Protein AF-F2SDQ7-F1 (afdb_monomer)

Structure (mmCIF, N/CA/C/O backbone):
data_AF-F2SDQ7-F1
#
_entry.id   AF-F2SDQ7-F1
#
loop_
_atom_site.group_PDB
_atom_site.id
_atom_site.type_symbol
_atom_site.label_atom_id
_atom_site.label_alt_id
_atom_site.label_comp_id
_atom_site.label_asym_id
_atom_site.label_entity_id
_atom_site.label_seq_id
_atom_site.pdbx_PDB_ins_code
_atom_site.Cartn_x
_atom_site.Cartn_y
_atom_site.Cartn_z
_atom_site.occupancy
_atom_site.B_iso_or_equiv
_atom_site.auth_seq_id
_atom_site.auth_comp_id
_atom_site.auth_asym_id
_atom_site.auth_atom_id
_atom_site.pdbx_PDB_model_num
ATOM 1 N N . MET A 1 1 ? 14.789 18.655 -76.243 1.00 47.41 1 MET A N 1
ATOM 2 C CA . MET A 1 1 ? 14.059 18.197 -75.038 1.00 47.41 1 MET A CA 1
ATOM 3 C C . MET A 1 1 ? 15.060 17.909 -73.929 1.00 47.41 1 MET A C 1
ATOM 5 O O . MET A 1 1 ? 15.791 16.930 -74.013 1.00 47.41 1 MET A O 1
ATOM 9 N N . ALA A 1 2 ? 15.161 18.802 -72.943 1.00 48.25 2 ALA A N 1
ATOM 10 C CA . ALA A 1 2 ? 16.101 18.654 -71.837 1.00 48.25 2 ALA A CA 1
ATOM 11 C C . ALA A 1 2 ? 15.628 17.539 -70.892 1.00 48.25 2 ALA A C 1
ATOM 13 O O . ALA A 1 2 ? 14.533 17.609 -70.329 1.00 48.25 2 ALA A O 1
ATOM 14 N N . LYS A 1 3 ? 16.446 16.490 -70.748 1.00 53.84 3 LYS A N 1
ATOM 15 C CA . LYS A 1 3 ? 16.229 15.408 -69.785 1.00 53.84 3 LYS A CA 1
ATOM 16 C C . LYS A 1 3 ? 16.242 16.021 -68.384 1.00 53.84 3 LYS A C 1
ATOM 18 O O . LYS A 1 3 ? 17.269 16.535 -67.950 1.00 53.84 3 LYS A O 1
ATOM 23 N N . ARG A 1 4 ? 15.104 15.994 -67.686 1.00 59.09 4 ARG A N 1
ATOM 24 C CA . ARG A 1 4 ? 15.031 16.412 -66.281 1.00 59.09 4 ARG A CA 1
ATOM 25 C C . ARG A 1 4 ? 15.913 15.459 -65.469 1.00 59.09 4 ARG A C 1
ATOM 27 O O . ARG A 1 4 ? 15.562 14.288 -65.325 1.00 59.09 4 ARG A O 1
ATOM 34 N N . LYS A 1 5 ? 17.059 15.948 -64.978 1.00 56.12 5 LYS A N 1
ATOM 35 C CA . LYS A 1 5 ? 17.812 15.299 -63.900 1.00 56.12 5 LYS A CA 1
ATOM 36 C C . LYS A 1 5 ? 16.872 15.226 -62.703 1.00 56.12 5 LYS A C 1
ATOM 38 O O . LYS A 1 5 ? 16.472 16.249 -62.158 1.00 56.12 5 LYS A O 1
ATOM 43 N N . ARG A 1 6 ? 16.446 14.015 -62.371 1.00 54.72 6 ARG A N 1
ATOM 44 C CA . ARG A 1 6 ? 15.806 13.726 -61.097 1.00 54.72 6 ARG A CA 1
ATOM 45 C C . ARG A 1 6 ? 16.958 13.721 -60.096 1.00 54.72 6 ARG A C 1
ATOM 47 O O . ARG A 1 6 ? 17.763 12.796 -60.149 1.00 54.72 6 ARG A O 1
ATOM 54 N N . ASP A 1 7 ? 17.086 14.775 -59.291 1.00 53.09 7 ASP A N 1
ATOM 55 C CA . ASP A 1 7 ? 17.894 14.712 -58.072 1.00 53.09 7 ASP A CA 1
ATOM 56 C C . ASP A 1 7 ? 17.267 13.616 -57.215 1.00 53.09 7 ASP A C 1
ATOM 58 O O . ASP A 1 7 ? 16.221 13.788 -56.589 1.00 53.09 7 ASP A O 1
ATOM 62 N N . VAL A 1 8 ? 17.847 12.424 -57.310 1.00 51.91 8 VAL A N 1
ATOM 63 C CA . VAL A 1 8 ? 17.666 11.382 -56.315 1.00 51.91 8 VAL A CA 1
ATOM 64 C C . VAL A 1 8 ? 18.529 11.851 -55.160 1.00 51.91 8 VAL A C 1
ATOM 66 O O . VAL A 1 8 ? 19.716 11.551 -55.097 1.00 51.91 8 VAL A O 1
ATOM 69 N N . SER A 1 9 ? 17.944 12.677 -54.297 1.00 49.19 9 SER A N 1
ATOM 70 C CA . SER A 1 9 ? 18.464 12.861 -52.955 1.00 49.19 9 SER A CA 1
ATOM 71 C C . SER A 1 9 ? 18.421 11.482 -52.307 1.00 49.19 9 SER A C 1
ATOM 73 O O . SER A 1 9 ? 17.364 11.025 -51.871 1.00 49.19 9 SER A O 1
ATOM 75 N N . GLU A 1 10 ? 19.555 10.788 -52.327 1.00 51.97 10 GLU A N 1
ATOM 76 C CA . GLU A 1 10 ? 19.848 9.649 -51.464 1.00 51.97 10 GLU A CA 1
ATOM 77 C C . GLU A 1 10 ? 19.897 10.178 -50.024 1.00 51.97 10 GLU A C 1
ATOM 79 O O . GLU A 1 10 ? 20.941 10.288 -49.392 1.00 51.97 10 GLU A O 1
ATOM 84 N N . GLU A 1 11 ? 18.741 10.585 -49.497 1.00 50.47 11 GLU A N 1
ATOM 85 C CA . GLU A 1 11 ? 18.545 10.537 -48.062 1.00 50.47 11 GLU A CA 1
A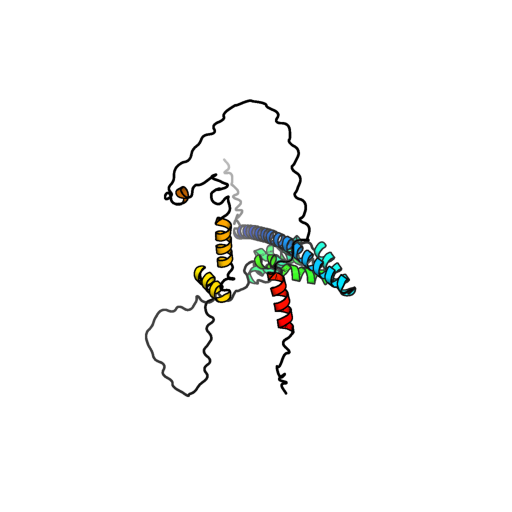TOM 86 C C . GLU A 1 11 ? 18.494 9.053 -47.732 1.00 50.47 11 GLU A C 1
ATOM 88 O O . GLU A 1 11 ? 17.464 8.396 -47.913 1.00 50.47 11 GLU A O 1
ATOM 93 N N . ASP A 1 12 ? 19.644 8.524 -47.314 1.00 47.78 12 ASP A N 1
ATOM 94 C CA . ASP A 1 12 ? 19.798 7.232 -46.664 1.00 47.78 12 ASP A CA 1
ATOM 95 C C . ASP A 1 12 ? 18.856 7.172 -45.457 1.00 47.78 12 ASP A C 1
ATOM 97 O O . ASP A 1 12 ? 19.220 7.376 -44.297 1.00 47.78 12 ASP A O 1
ATOM 101 N N . GLY A 1 13 ? 17.591 6.876 -45.742 1.00 52.09 13 GLY A N 1
ATOM 102 C CA . GLY A 1 13 ? 16.544 6.545 -44.801 1.00 52.09 13 GLY A CA 1
ATOM 103 C C . GLY A 1 13 ? 16.803 5.158 -44.239 1.00 52.09 13 GLY A C 1
ATOM 104 O O . GLY A 1 13 ? 15.955 4.271 -44.348 1.00 52.09 13 GLY A O 1
ATOM 105 N N . SER A 1 14 ? 17.974 4.966 -43.629 1.00 48.28 14 SER A N 1
ATOM 106 C CA . SER A 1 14 ? 18.216 3.897 -42.675 1.00 48.28 14 SER A CA 1
ATOM 107 C C . SER A 1 14 ? 17.249 4.129 -41.522 1.00 48.28 14 SER A C 1
ATOM 109 O O . SER A 1 14 ? 17.526 4.827 -40.547 1.00 48.28 14 SER A O 1
ATOM 111 N N . TYR A 1 15 ? 16.031 3.619 -41.693 1.00 52.44 15 TYR A N 1
ATOM 112 C CA . TYR A 1 15 ? 14.994 3.589 -40.683 1.00 52.44 15 TYR A CA 1
ATOM 113 C C . TYR A 1 15 ? 15.632 2.973 -39.443 1.00 52.44 15 TYR A C 1
ATOM 115 O O . TYR A 1 15 ? 15.873 1.766 -39.415 1.00 52.44 15 TYR A O 1
ATOM 123 N N . ASN A 1 16 ? 15.936 3.796 -38.434 1.00 62.62 16 ASN A N 1
ATOM 124 C CA . ASN A 1 16 ? 16.570 3.342 -37.205 1.00 62.62 16 ASN A CA 1
ATOM 125 C C . ASN A 1 16 ? 15.582 2.443 -36.440 1.00 62.62 16 ASN A C 1
ATOM 127 O O . ASN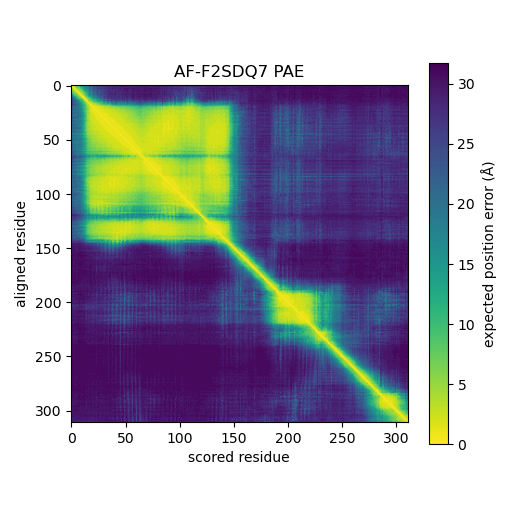 A 1 16 ? 14.819 2.856 -35.562 1.00 62.62 16 ASN A O 1
ATOM 131 N N . TRP A 1 17 ? 15.529 1.179 -36.850 1.00 58.97 17 TRP A N 1
ATOM 132 C CA . TRP A 1 17 ? 14.663 0.150 -36.297 1.00 58.97 17 TRP A CA 1
ATOM 133 C C . TRP A 1 17 ? 14.977 -0.073 -34.813 1.00 58.97 17 TRP A C 1
ATOM 135 O O . TRP A 1 17 ? 14.070 -0.363 -34.026 1.00 58.97 17 TRP A O 1
ATOM 145 N N . GLY A 1 18 ? 16.239 0.150 -34.423 1.00 70.69 18 GLY A N 1
ATOM 146 C CA . GLY A 1 18 ? 16.696 0.191 -33.036 1.00 70.69 18 GLY A CA 1
ATOM 147 C C . GLY A 1 18 ? 15.929 1.223 -32.209 1.00 70.69 18 GLY A C 1
ATOM 148 O O . GLY A 1 18 ? 15.322 0.860 -31.199 1.00 70.69 18 GLY A O 1
ATOM 149 N N . ASP A 1 19 ? 15.840 2.465 -32.685 1.00 79.00 19 ASP A N 1
ATOM 150 C CA . ASP A 1 19 ? 15.129 3.550 -31.994 1.00 79.00 19 ASP A CA 1
ATOM 151 C C . ASP A 1 19 ? 13.625 3.297 -31.897 1.00 79.00 19 ASP A C 1
ATOM 153 O O . ASP A 1 19 ? 13.012 3.497 -30.843 1.00 79.00 19 ASP A O 1
ATOM 157 N N . LYS A 1 20 ? 13.005 2.789 -32.970 1.00 84.38 20 LYS A N 1
ATOM 158 C CA . LYS A 1 20 ? 11.574 2.449 -32.960 1.00 84.38 20 LYS A CA 1
ATOM 159 C C . LYS A 1 20 ? 11.277 1.332 -31.958 1.00 84.38 20 LYS A C 1
ATOM 161 O O . LYS A 1 20 ? 10.308 1.428 -31.199 1.00 84.38 20 LYS A O 1
ATOM 166 N N . LYS A 1 21 ? 12.114 0.291 -31.915 1.00 85.25 21 LYS A N 1
ATOM 167 C CA . LYS A 1 21 ? 11.995 -0.822 -30.962 1.00 85.25 21 LYS A CA 1
ATOM 168 C C . LYS A 1 21 ? 12.181 -0.341 -29.523 1.00 85.25 21 LYS A C 1
ATOM 170 O O . LYS A 1 21 ? 11.351 -0.672 -28.675 1.00 85.25 21 LYS A O 1
ATOM 175 N N . LEU A 1 22 ? 13.197 0.483 -29.260 1.00 86.31 22 LEU A N 1
ATOM 176 C CA . LEU A 1 22 ? 13.444 1.092 -27.949 1.00 86.31 22 LEU A CA 1
ATOM 177 C C . LEU A 1 22 ? 12.280 1.988 -27.510 1.00 86.31 22 LEU A C 1
ATOM 179 O O . LEU A 1 22 ? 11.846 1.910 -26.361 1.00 86.31 22 LEU A O 1
ATOM 183 N N . ARG A 1 23 ? 11.702 2.779 -28.423 1.00 87.75 23 ARG A N 1
ATOM 184 C CA . ARG A 1 23 ? 10.515 3.606 -28.151 1.00 87.75 23 ARG A CA 1
ATOM 185 C C . ARG A 1 23 ? 9.304 2.759 -27.772 1.00 87.75 23 ARG A C 1
ATOM 187 O O . ARG A 1 23 ? 8.618 3.068 -26.802 1.00 87.75 23 ARG A O 1
ATOM 194 N N . ILE A 1 24 ? 9.040 1.675 -28.501 1.00 89.56 24 ILE A N 1
ATOM 195 C CA . ILE A 1 24 ? 7.928 0.764 -28.191 1.00 89.56 24 ILE A CA 1
ATOM 196 C C . ILE A 1 24 ? 8.150 0.088 -26.833 1.00 89.56 24 ILE A C 1
ATOM 198 O O . ILE A 1 24 ? 7.223 0.004 -26.030 1.00 89.56 24 ILE A O 1
ATOM 202 N N . GLN A 1 25 ? 9.371 -0.371 -26.553 1.00 89.69 25 GLN A N 1
ATOM 203 C CA . GLN A 1 25 ? 9.716 -0.959 -25.257 1.00 89.69 25 GLN A CA 1
ATOM 204 C C . GLN A 1 25 ? 9.549 0.047 -24.116 1.00 89.69 25 GLN A C 1
ATOM 206 O O . GLN A 1 25 ? 9.008 -0.311 -23.074 1.00 89.69 25 GLN A O 1
ATOM 211 N N . ARG A 1 26 ? 9.937 1.307 -24.334 1.00 89.12 26 ARG A N 1
ATOM 212 C CA . ARG A 1 26 ? 9.746 2.414 -23.392 1.00 89.12 26 ARG A CA 1
ATOM 213 C C . ARG A 1 26 ? 8.274 2.628 -23.062 1.00 89.12 26 ARG A C 1
ATOM 215 O O . ARG A 1 26 ? 7.918 2.656 -21.891 1.00 89.12 26 ARG A O 1
ATOM 222 N N . LEU A 1 27 ? 7.428 2.730 -24.086 1.00 89.88 27 LEU A N 1
ATOM 223 C CA . LEU A 1 27 ? 5.984 2.906 -23.915 1.00 89.88 27 LEU A CA 1
ATOM 224 C C . LEU A 1 27 ? 5.358 1.730 -23.161 1.00 89.88 27 LEU A C 1
ATOM 226 O O . LEU A 1 27 ? 4.567 1.938 -22.247 1.00 89.88 27 LEU A O 1
ATOM 230 N N . ARG A 1 28 ? 5.747 0.494 -23.500 1.00 91.12 28 ARG A N 1
ATOM 231 C CA . ARG A 1 28 ? 5.289 -0.704 -22.782 1.00 91.12 28 ARG A CA 1
ATOM 232 C C . ARG A 1 28 ? 5.726 -0.678 -21.322 1.00 91.12 28 ARG A C 1
ATOM 234 O O . ARG A 1 28 ? 4.909 -0.948 -20.450 1.00 91.12 28 ARG A O 1
ATOM 241 N N . LEU A 1 29 ? 6.987 -0.337 -21.050 1.00 89.12 29 LEU A N 1
ATOM 242 C CA . LEU A 1 29 ? 7.502 -0.260 -19.687 1.00 89.12 29 LEU A CA 1
ATOM 243 C C . LEU A 1 29 ? 6.744 0.799 -18.877 1.00 89.12 29 LEU A C 1
ATOM 245 O O . LEU A 1 29 ? 6.261 0.487 -17.793 1.00 89.12 29 LEU A O 1
ATOM 249 N N . ASP A 1 30 ? 6.549 1.998 -19.423 1.00 89.06 30 ASP A N 1
ATOM 250 C CA . ASP A 1 30 ? 5.797 3.064 -18.754 1.00 89.06 30 ASP A CA 1
ATOM 251 C C . ASP A 1 30 ? 4.346 2.641 -18.459 1.00 89.06 30 ASP A C 1
ATOM 253 O O . ASP A 1 30 ? 3.896 2.741 -17.319 1.00 89.06 30 ASP A O 1
ATOM 257 N N . GLN A 1 31 ? 3.652 2.026 -19.422 1.00 92.12 31 GLN A N 1
ATOM 258 C CA . GLN A 1 31 ? 2.308 1.471 -19.209 1.00 92.12 31 GLN A CA 1
ATOM 259 C C . GLN A 1 31 ? 2.281 0.393 -18.114 1.00 92.12 31 GLN A C 1
ATOM 261 O O . GLN A 1 31 ? 1.383 0.388 -17.270 1.00 92.12 31 GLN A O 1
ATOM 266 N N . THR A 1 32 ? 3.264 -0.516 -18.092 1.00 89.94 32 THR A N 1
ATOM 267 C CA . THR A 1 32 ? 3.345 -1.551 -17.046 1.00 89.94 32 THR A CA 1
ATOM 268 C C . THR A 1 32 ? 3.603 -0.956 -15.665 1.00 89.94 32 THR A C 1
ATOM 270 O O . THR A 1 32 ? 3.006 -1.410 -14.688 1.00 89.94 32 THR A O 1
ATOM 273 N N . VAL A 1 33 ? 4.431 0.089 -15.580 1.00 90.25 33 VAL A N 1
ATOM 274 C CA . VAL A 1 33 ? 4.695 0.824 -14.339 1.00 90.25 33 VA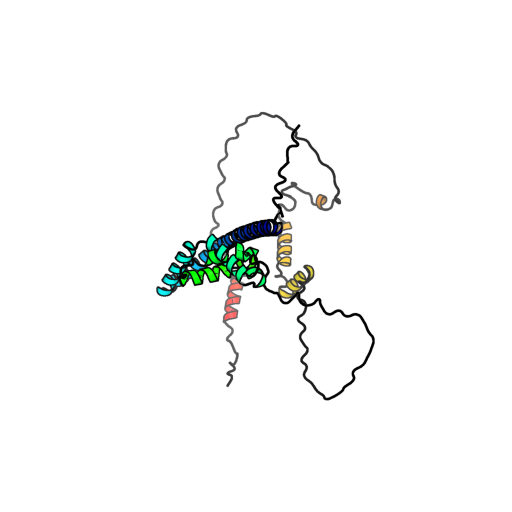L A CA 1
ATOM 275 C C . VAL A 1 33 ? 3.419 1.513 -13.866 1.00 90.25 33 VAL A C 1
ATOM 277 O O . VAL A 1 33 ? 3.004 1.282 -12.733 1.00 90.25 33 VAL A O 1
ATOM 280 N N . GLN A 1 34 ? 2.736 2.267 -14.733 1.00 91.38 34 GLN A N 1
ATOM 281 C CA . GLN A 1 34 ? 1.469 2.929 -14.404 1.00 91.38 34 GLN A CA 1
ATOM 282 C C . GLN A 1 34 ? 0.409 1.927 -13.924 1.00 91.38 34 GLN A C 1
ATOM 284 O O . GLN A 1 34 ? -0.248 2.137 -12.903 1.00 91.38 34 GLN A O 1
ATOM 289 N N . HIS A 1 35 ? 0.276 0.787 -14.606 1.00 94.00 35 HIS A N 1
ATOM 290 C CA . HIS A 1 35 ? -0.639 -0.269 -14.183 1.00 94.00 35 HIS A CA 1
ATOM 291 C C . HIS A 1 35 ? -0.269 -0.838 -12.802 1.00 94.00 35 HIS A C 1
ATOM 293 O O . HIS A 1 35 ? -1.134 -0.984 -11.933 1.00 94.00 35 HIS A O 1
ATOM 299 N N . GLY A 1 36 ? 1.018 -1.114 -12.571 1.00 92.62 36 GLY A N 1
ATOM 300 C CA . GLY A 1 36 ? 1.529 -1.569 -11.278 1.00 92.62 36 GLY A CA 1
ATOM 301 C C . GLY A 1 36 ? 1.242 -0.572 -10.151 1.00 92.62 36 GLY A C 1
ATOM 302 O O . GLY A 1 36 ? 0.775 -0.970 -9.081 1.00 92.62 36 GLY A O 1
ATOM 303 N N . VAL A 1 37 ? 1.424 0.725 -10.410 1.00 92.69 37 VAL A N 1
ATOM 304 C CA . VAL A 1 37 ? 1.097 1.815 -9.475 1.00 92.69 37 VAL A CA 1
ATOM 305 C C . VAL A 1 37 ? -0.383 1.778 -9.107 1.00 92.69 37 VAL A C 1
ATOM 307 O O . VAL A 1 37 ? -0.718 1.812 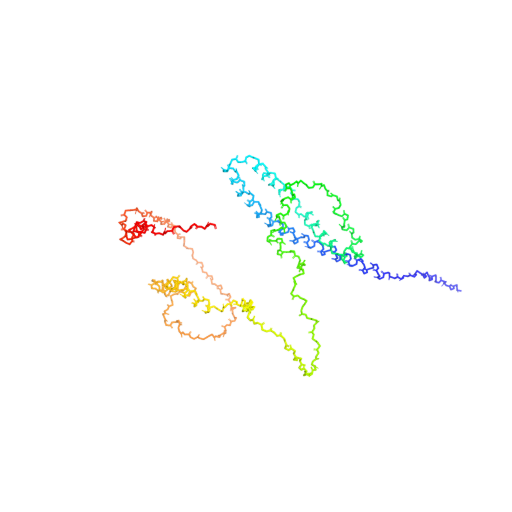-7.924 1.00 92.69 37 VAL A O 1
ATOM 310 N N . VAL A 1 38 ? -1.283 1.622 -10.083 1.00 94.12 38 VAL A N 1
ATOM 311 C CA . VAL A 1 38 ? -2.732 1.536 -9.834 1.00 94.12 38 VAL A CA 1
ATOM 312 C C . VAL A 1 38 ? -3.085 0.331 -8.953 1.00 94.12 38 VAL A C 1
ATOM 314 O O . VAL A 1 38 ? -3.902 0.450 -8.031 1.00 94.12 38 VAL A O 1
ATOM 317 N N . LEU A 1 39 ? -2.475 -0.834 -9.190 1.00 93.31 39 LEU A N 1
ATOM 318 C CA . LEU A 1 39 ? -2.703 -2.034 -8.376 1.00 93.31 39 LEU A CA 1
ATOM 319 C C . LEU A 1 39 ? -2.206 -1.870 -6.935 1.00 93.31 39 LEU A C 1
ATOM 321 O O . LEU A 1 39 ? -2.918 -2.251 -5.993 1.00 93.31 39 LEU A O 1
ATOM 325 N N . LEU A 1 40 ? -1.017 -1.288 -6.762 1.00 94.06 40 LEU A N 1
ATOM 326 C CA . LEU A 1 40 ? -0.432 -0.996 -5.454 1.00 94.06 40 LEU A CA 1
ATOM 327 C C . LEU A 1 40 ? -1.241 0.066 -4.712 1.00 94.06 40 LEU A C 1
ATOM 329 O O . LEU A 1 40 ? -1.587 -0.146 -3.555 1.00 94.06 40 LEU A O 1
ATOM 333 N N . HIS A 1 41 ? -1.647 1.145 -5.377 1.00 95.12 41 HIS A N 1
ATOM 334 C CA . HIS A 1 41 ? -2.497 2.186 -4.804 1.00 95.12 41 HIS A CA 1
ATOM 335 C C . HIS A 1 41 ? -3.815 1.610 -4.264 1.00 95.12 41 HIS A C 1
ATOM 337 O O . HIS A 1 41 ? -4.215 1.889 -3.133 1.00 95.12 41 HIS A O 1
ATOM 343 N N . ARG A 1 42 ? -4.476 0.732 -5.032 1.00 95.19 42 ARG A N 1
ATOM 344 C CA . ARG A 1 42 ? -5.694 0.039 -4.576 1.00 95.19 42 ARG A CA 1
ATOM 345 C C . ARG A 1 42 ? -5.437 -0.806 -3.324 1.00 95.19 42 ARG A C 1
ATOM 347 O O . ARG A 1 42 ? -6.292 -0.844 -2.443 1.00 95.19 42 ARG A O 1
ATOM 354 N N . ALA A 1 43 ? -4.292 -1.486 -3.236 1.00 94.50 43 ALA A N 1
ATOM 355 C CA . ALA A 1 43 ? -3.934 -2.269 -2.052 1.00 94.50 43 ALA A CA 1
ATOM 356 C C . ALA A 1 43 ? -3.592 -1.376 -0.855 1.00 94.50 43 ALA A C 1
ATOM 358 O O . ALA A 1 43 ? -4.094 -1.625 0.239 1.00 94.50 43 ALA A O 1
ATOM 359 N N . LEU A 1 44 ? -2.831 -0.301 -1.067 1.00 95.00 44 LEU A N 1
ATOM 360 C CA . LEU A 1 44 ? -2.515 0.698 -0.048 1.00 95.00 44 LEU A CA 1
ATOM 361 C C . LEU A 1 44 ? -3.776 1.367 0.501 1.00 95.00 44 LEU A C 1
ATOM 363 O O . LEU A 1 44 ? -3.866 1.592 1.704 1.00 95.00 44 LEU A O 1
ATOM 367 N N . LYS A 1 45 ? -4.788 1.620 -0.335 1.00 95.81 45 LYS A N 1
ATOM 368 C CA . LYS A 1 45 ? -6.082 2.157 0.112 1.00 95.81 45 LYS A CA 1
ATOM 369 C C . LYS A 1 45 ? -6.776 1.217 1.104 1.00 95.81 45 LYS A C 1
ATOM 371 O O . LYS A 1 45 ? -7.268 1.669 2.137 1.00 95.81 45 LYS A O 1
ATOM 376 N N . VAL A 1 46 ? -6.775 -0.087 0.822 1.00 95.25 46 VAL A N 1
ATOM 377 C CA . VAL A 1 46 ? -7.312 -1.110 1.737 1.00 95.25 46 VAL A CA 1
ATOM 378 C C . VAL A 1 46 ? -6.452 -1.210 3.003 1.00 95.25 46 VAL A C 1
ATOM 380 O O . VAL A 1 46 ? -6.982 -1.182 4.114 1.00 95.25 46 VAL A O 1
ATOM 383 N N . ALA A 1 47 ? -5.125 -1.251 2.849 1.00 95.81 47 ALA A N 1
ATOM 384 C CA . ALA A 1 47 ? -4.166 -1.303 3.952 1.00 95.81 47 ALA A CA 1
ATOM 385 C C . ALA A 1 47 ? -4.315 -0.118 4.916 1.00 95.81 47 ALA A C 1
ATOM 387 O O . ALA A 1 47 ? -4.344 -0.307 6.130 1.00 95.81 47 ALA A O 1
ATOM 388 N N . ARG A 1 48 ? -4.479 1.098 4.383 1.00 95.56 48 ARG A N 1
ATOM 389 C CA . ARG A 1 48 ? -4.701 2.328 5.153 1.00 95.56 48 ARG A CA 1
ATOM 390 C C . ARG A 1 48 ? -5.957 2.241 6.013 1.00 95.56 48 ARG A C 1
ATOM 392 O O . ARG A 1 48 ? -5.939 2.700 7.153 1.00 95.56 48 ARG A O 1
ATOM 399 N N . GLY A 1 49 ? -7.028 1.633 5.502 1.00 95.69 49 GLY A N 1
ATOM 400 C CA . GLY A 1 49 ? -8.240 1.378 6.283 1.00 95.69 49 GLY A CA 1
ATOM 401 C C . GLY A 1 49 ? -7.962 0.492 7.499 1.00 95.69 49 GLY A C 1
ATOM 402 O O . GLY A 1 49 ? -8.336 0.840 8.620 1.00 95.69 49 GLY A O 1
ATOM 403 N N . PHE A 1 50 ? -7.244 -0.615 7.299 1.00 95.44 50 PHE A N 1
ATOM 404 C CA . PHE A 1 50 ? -6.872 -1.522 8.387 1.00 95.44 50 PHE A CA 1
ATOM 405 C C . PHE A 1 50 ? -5.912 -0.883 9.396 1.00 95.44 50 PHE A C 1
ATOM 407 O O . PHE A 1 50 ? -6.112 -1.036 10.602 1.00 95.44 50 PHE A O 1
ATOM 414 N N . GLU A 1 51 ? -4.913 -0.123 8.941 1.00 95.81 51 GLU A N 1
ATOM 415 C CA . GLU A 1 51 ? -3.985 0.554 9.853 1.00 95.81 51 GLU A CA 1
ATOM 416 C C . GLU A 1 51 ? -4.701 1.635 10.669 1.00 95.81 51 GLU A C 1
ATOM 418 O O . GLU A 1 51 ? -4.491 1.718 11.876 1.00 95.81 51 GLU A O 1
ATOM 423 N N . ARG A 1 52 ? -5.643 2.385 10.078 1.00 96.00 52 ARG A N 1
ATOM 424 C CA . ARG A 1 52 ? -6.468 3.341 10.834 1.00 96.00 52 ARG A CA 1
ATOM 425 C C . ARG A 1 52 ? -7.293 2.650 11.919 1.00 96.00 52 ARG A C 1
ATOM 427 O O . ARG A 1 52 ? -7.372 3.161 13.034 1.00 96.00 52 ARG A O 1
ATOM 434 N N . GLN A 1 53 ? -7.896 1.498 11.618 1.00 95.69 53 GLN A N 1
ATOM 435 C CA . GLN A 1 53 ? -8.632 0.721 12.621 1.00 95.69 53 GLN A CA 1
ATOM 436 C C . GLN A 1 53 ? -7.708 0.257 13.755 1.00 95.69 53 GLN A C 1
ATOM 438 O O . GLN A 1 53 ? -8.076 0.338 14.927 1.00 95.69 53 GLN A O 1
ATOM 443 N N . LYS A 1 54 ? -6.495 -0.196 13.421 1.00 95.38 54 LYS A N 1
ATOM 444 C CA . LYS A 1 54 ? -5.498 -0.651 14.395 1.00 95.38 54 LYS A CA 1
ATOM 445 C C . LYS A 1 54 ? -4.986 0.493 15.271 1.00 95.38 54 LYS A C 1
ATOM 447 O O . LYS A 1 54 ? -4.922 0.333 16.488 1.00 95.38 54 LYS A O 1
ATOM 452 N N . LEU A 1 55 ? -4.675 1.645 14.676 1.00 95.00 55 LEU A N 1
ATOM 453 C CA . LEU A 1 55 ? -4.281 2.855 15.397 1.00 95.00 55 LEU A CA 1
ATOM 454 C C . LEU A 1 55 ? -5.405 3.357 16.302 1.00 95.00 55 LEU A C 1
ATOM 456 O O . LEU A 1 55 ? -5.134 3.656 17.454 1.00 95.00 55 LEU A O 1
ATOM 460 N N . GLY A 1 56 ? -6.663 3.330 15.852 1.00 95.69 56 GLY A N 1
ATOM 461 C CA . GLY A 1 56 ? -7.801 3.710 16.694 1.00 95.69 56 GLY A CA 1
ATOM 462 C C . GLY A 1 56 ? -7.971 2.815 17.929 1.00 95.69 56 GLY A C 1
ATOM 463 O O . GLY A 1 56 ? -8.312 3.301 19.003 1.00 95.69 56 GLY A O 1
ATOM 464 N N . ARG A 1 57 ? -7.692 1.508 17.821 1.00 95.50 57 ARG A N 1
ATOM 465 C CA . ARG A 1 57 ? -7.673 0.609 18.992 1.00 95.50 57 ARG A CA 1
ATOM 466 C C . ARG A 1 57 ? -6.510 0.924 19.935 1.00 95.50 57 ARG A C 1
ATOM 468 O O . ARG A 1 57 ? -6.707 0.950 21.143 1.00 95.50 57 ARG A O 1
ATOM 475 N N . ARG A 1 58 ? -5.320 1.188 19.386 1.00 94.19 58 ARG A N 1
ATOM 476 C CA . ARG A 1 58 ? -4.121 1.557 20.162 1.00 94.19 58 ARG A CA 1
ATOM 477 C C . ARG A 1 58 ? -4.277 2.897 20.873 1.00 94.19 58 ARG A C 1
ATOM 479 O O . ARG A 1 58 ? -3.830 3.032 22.000 1.00 94.19 58 ARG A O 1
ATOM 486 N N . GLU A 1 59 ? -4.929 3.860 20.233 1.00 94.38 59 GLU A N 1
ATOM 487 C CA . GLU A 1 59 ? -5.236 5.163 20.818 1.00 94.38 59 GLU A CA 1
ATOM 488 C C . GLU A 1 59 ? -6.172 5.012 22.021 1.00 94.38 59 GLU A C 1
ATOM 490 O O . GLU A 1 59 ? -5.912 5.583 23.073 1.00 94.38 59 GLU A O 1
ATOM 495 N N . LYS A 1 60 ? -7.224 4.188 21.905 1.00 94.00 60 LYS A N 1
ATOM 496 C CA . LYS A 1 60 ? -8.120 3.893 23.034 1.00 94.00 60 LYS A CA 1
ATOM 497 C C . LYS A 1 60 ? -7.384 3.226 24.197 1.00 94.00 60 LYS A C 1
ATOM 499 O O . LYS A 1 60 ? -7.624 3.614 25.332 1.00 94.00 60 LYS A O 1
ATOM 504 N N . ALA A 1 61 ? -6.488 2.280 23.914 1.00 94.12 61 ALA A N 1
ATOM 505 C CA . ALA A 1 61 ? -5.667 1.642 24.942 1.00 94.12 61 ALA A CA 1
ATOM 506 C C . ALA A 1 61 ? -4.744 2.656 25.642 1.00 94.12 61 ALA A C 1
ATOM 508 O O . ALA A 1 61 ? -4.760 2.741 26.861 1.00 94.12 61 ALA A O 1
ATOM 509 N N . ALA A 1 62 ? -4.042 3.508 24.886 1.00 94.06 62 ALA A N 1
ATOM 510 C CA . ALA A 1 62 ? -3.184 4.549 25.461 1.00 94.06 62 ALA A CA 1
ATOM 511 C C . ALA A 1 62 ? -3.971 5.585 26.286 1.00 94.06 62 ALA A C 1
ATOM 513 O O . ALA A 1 62 ? -3.480 6.077 27.295 1.00 94.06 62 ALA A O 1
ATOM 514 N N . ARG A 1 63 ? -5.213 5.907 25.888 1.00 92.44 63 ARG A N 1
ATOM 515 C CA . ARG A 1 63 ? -6.112 6.759 26.688 1.00 92.44 63 ARG A CA 1
ATOM 516 C C . ARG A 1 63 ? -6.537 6.088 27.995 1.00 92.44 63 ARG A C 1
ATOM 518 O O . ARG A 1 63 ? -6.681 6.786 28.988 1.00 92.44 63 ARG A O 1
ATOM 525 N N . GLN A 1 64 ? -6.752 4.771 27.992 1.00 94.56 64 GLN A N 1
ATOM 526 C CA . GLN A 1 64 ? -7.068 4.004 29.204 1.00 94.56 64 GLN A CA 1
ATOM 527 C C . GLN A 1 64 ? -5.863 3.929 30.148 1.00 94.56 64 GLN A C 1
ATOM 529 O O . GLN A 1 64 ? -6.024 4.083 31.352 1.00 94.56 64 GLN A O 1
ATOM 534 N N . GLU A 1 65 ? -4.667 3.755 29.592 1.00 93.06 65 GLU A N 1
ATOM 535 C CA . GLU A 1 65 ? -3.399 3.715 30.330 1.00 93.06 65 GLU A CA 1
ATOM 536 C C . GLU A 1 65 ? -2.922 5.113 30.777 1.00 93.06 65 GLU A C 1
ATOM 538 O O . GLU A 1 65 ? -2.001 5.235 31.569 1.00 93.06 65 GLU A O 1
ATOM 543 N N . SER A 1 66 ? -3.585 6.188 30.325 1.00 90.75 66 SER A N 1
ATOM 544 C CA . SER A 1 66 ? -3.260 7.597 30.627 1.00 90.75 66 SER A CA 1
ATOM 545 C C . SER A 1 66 ? -1.852 8.054 30.197 1.00 90.75 66 SER A C 1
ATOM 547 O O . SER A 1 66 ? -1.405 9.144 30.564 1.00 90.75 66 SER A O 1
ATOM 549 N N . ASP A 1 67 ? -1.190 7.289 29.327 1.00 94.44 67 ASP A N 1
ATOM 550 C CA . ASP A 1 67 ? 0.141 7.585 28.797 1.00 94.44 67 ASP A CA 1
ATOM 551 C C . ASP A 1 67 ? 0.112 8.699 27.739 1.00 94.44 67 ASP A C 1
ATOM 553 O O . ASP A 1 67 ? -0.044 8.466 26.533 1.00 94.44 67 ASP A O 1
ATOM 557 N N . ARG A 1 68 ? 0.320 9.948 28.177 1.00 93.44 68 ARG A N 1
ATOM 558 C CA . ARG A 1 68 ? 0.277 11.137 27.300 1.00 93.44 68 ARG A CA 1
ATOM 559 C C . ARG A 1 68 ? 1.304 11.101 26.164 1.00 93.44 68 ARG A C 1
ATOM 561 O O . ARG A 1 68 ? 0.979 11.462 25.034 1.00 93.44 68 ARG A O 1
ATOM 568 N N . MET A 1 69 ? 2.529 10.644 26.433 1.00 93.31 69 MET A N 1
ATOM 569 C CA . MET A 1 69 ? 3.588 10.576 25.413 1.00 93.31 69 MET A CA 1
ATOM 570 C C . MET A 1 69 ? 3.252 9.572 24.308 1.00 93.31 69 MET A C 1
ATOM 572 O O . MET A 1 69 ? 3.372 9.879 23.119 1.00 93.31 69 MET A O 1
ATOM 576 N N . LEU A 1 70 ? 2.791 8.376 24.692 1.00 92.06 70 LEU A N 1
ATOM 577 C CA . LEU A 1 70 ? 2.376 7.356 23.733 1.00 92.06 70 LEU A CA 1
ATOM 578 C C . LEU A 1 70 ? 1.164 7.825 22.937 1.00 92.06 70 LEU A C 1
ATOM 580 O O . LEU A 1 70 ? 1.136 7.633 21.721 1.00 92.06 70 LEU A O 1
ATOM 584 N N . LEU A 1 71 ? 0.206 8.483 23.591 1.00 93.88 71 LEU A N 1
ATOM 585 C CA . LEU A 1 71 ? -0.957 9.054 22.928 1.00 93.88 71 LEU A CA 1
ATOM 586 C C . LEU A 1 71 ? -0.546 10.060 21.843 1.00 93.88 71 LEU A C 1
ATOM 588 O O . LEU A 1 71 ? -0.947 9.888 20.693 1.00 93.88 71 LEU A O 1
ATOM 592 N N . ASN A 1 72 ? 0.319 11.027 22.164 1.00 94.88 72 ASN A N 1
ATOM 593 C CA . ASN A 1 72 ? 0.821 12.012 21.198 1.00 94.88 72 ASN A CA 1
ATOM 594 C C . ASN A 1 72 ? 1.542 11.348 20.018 1.00 94.88 72 ASN A C 1
ATOM 596 O O . ASN A 1 72 ? 1.260 11.662 18.864 1.00 94.88 72 ASN A O 1
ATOM 600 N N . ARG A 1 73 ? 2.397 10.347 20.273 1.00 94.81 73 ARG A N 1
ATOM 601 C CA . ARG A 1 73 ? 3.044 9.580 19.196 1.00 94.81 73 ARG A CA 1
ATOM 602 C C . ARG A 1 73 ? 2.020 8.905 18.279 1.00 94.81 73 ARG A C 1
ATOM 604 O O . ARG A 1 73 ? 2.186 8.922 17.061 1.00 94.81 73 ARG A O 1
ATOM 611 N N . ARG A 1 74 ? 0.963 8.296 18.833 1.00 94.75 74 ARG A N 1
ATOM 612 C CA . ARG A 1 74 ? -0.096 7.659 18.028 1.00 94.75 74 ARG A CA 1
ATOM 613 C C . ARG A 1 74 ? -0.917 8.677 17.244 1.00 94.75 74 ARG A C 1
ATOM 615 O O . ARG A 1 74 ? -1.278 8.376 16.110 1.00 94.75 74 ARG A O 1
ATOM 622 N N . LEU A 1 75 ? -1.181 9.856 17.802 1.00 94.38 75 LEU A N 1
ATOM 623 C CA . LEU A 1 75 ? -1.861 10.943 17.093 1.00 94.38 75 LEU A CA 1
ATOM 624 C C . LEU A 1 75 ? -1.031 11.435 15.901 1.00 94.38 75 LEU A C 1
ATOM 626 O O . LEU A 1 75 ? -1.568 11.499 14.796 1.00 94.38 75 LEU A O 1
ATOM 630 N N . ASN A 1 76 ? 0.277 11.630 16.085 1.00 95.88 76 ASN A N 1
ATOM 631 C CA . ASN A 1 76 ? 1.196 11.986 15.000 1.00 95.88 76 ASN A CA 1
ATOM 632 C C . ASN A 1 76 ? 1.240 10.893 13.915 1.00 95.88 76 ASN A C 1
ATOM 634 O O . ASN A 1 76 ? 1.206 11.193 12.725 1.00 95.88 76 ASN A O 1
ATOM 638 N N . GLU A 1 77 ? 1.246 9.605 14.293 1.00 95.81 77 GLU A N 1
ATOM 639 C CA . GLU A 1 77 ? 1.126 8.492 13.331 1.00 95.81 77 GLU A CA 1
ATOM 640 C C . GLU A 1 77 ? -0.216 8.535 12.564 1.00 95.81 77 GLU A C 1
ATOM 642 O O . GLU A 1 77 ? -0.265 8.236 11.370 1.00 95.81 77 GLU A O 1
ATOM 647 N N . VAL A 1 78 ? -1.323 8.908 13.217 1.00 95.94 78 VAL A N 1
ATOM 648 C CA . VAL A 1 78 ? -2.637 9.046 12.563 1.00 95.94 78 VAL A CA 1
ATOM 649 C C . VAL A 1 78 ? -2.664 10.234 11.601 1.00 95.94 78 VAL A C 1
ATOM 651 O O . VAL A 1 78 ? -3.260 10.121 10.527 1.00 95.94 78 VAL A O 1
ATOM 654 N N . GLU A 1 79 ? -2.048 11.353 11.967 1.00 95.69 79 GLU A N 1
ATOM 655 C CA . GLU A 1 79 ? -1.902 12.528 11.108 1.00 95.69 79 GLU A CA 1
ATOM 656 C C . GLU A 1 79 ? -1.050 12.205 9.877 1.00 95.69 79 GLU A C 1
ATOM 658 O O . GLU A 1 79 ? -1.522 12.368 8.750 1.00 95.69 79 GLU A O 1
ATOM 663 N N . ALA A 1 80 ? 0.118 11.591 10.082 1.00 95.38 80 ALA A N 1
ATOM 664 C CA . ALA A 1 80 ? 0.976 11.089 9.013 1.00 95.38 80 ALA A CA 1
ATOM 665 C C . ALA A 1 80 ? 0.228 10.133 8.065 1.00 95.38 80 ALA A C 1
ATOM 667 O O . ALA A 1 80 ? 0.305 10.268 6.845 1.00 95.38 80 ALA A O 1
ATOM 668 N N . LEU A 1 81 ? -0.567 9.191 8.595 1.00 95.75 81 LEU A N 1
ATOM 669 C CA . LEU A 1 81 ? -1.366 8.265 7.777 1.00 95.75 81 LEU A CA 1
ATOM 670 C C . LEU A 1 81 ? -2.412 8.985 6.905 1.00 95.75 81 LEU A C 1
ATOM 672 O O . LEU A 1 81 ? -2.771 8.485 5.834 1.00 95.75 81 LEU A O 1
ATOM 676 N N . LYS A 1 82 ? -2.947 10.119 7.369 1.00 94.31 82 LYS A N 1
ATOM 677 C CA . LYS A 1 82 ? -3.916 10.926 6.614 1.00 94.31 82 LYS A CA 1
ATOM 678 C C . LYS A 1 82 ? -3.231 11.769 5.541 1.00 94.31 82 LYS A C 1
ATOM 680 O O . LYS A 1 82 ? -3.769 11.830 4.437 1.00 94.31 82 LYS A O 1
ATOM 685 N N . ALA A 1 83 ? -2.088 12.371 5.870 1.00 93.88 83 ALA A N 1
ATOM 686 C CA . ALA A 1 83 ? -1.302 13.218 4.977 1.00 93.88 83 ALA A CA 1
ATOM 687 C C . ALA A 1 83 ? -0.594 12.426 3.861 1.00 93.88 83 ALA A C 1
ATOM 689 O O . ALA A 1 83 ? -0.292 12.977 2.807 1.00 93.88 83 ALA A O 1
ATOM 690 N N . LEU A 1 84 ? -0.364 11.123 4.065 1.00 92.44 84 LEU A N 1
ATOM 691 C CA . LEU A 1 84 ? 0.352 10.275 3.116 1.00 92.44 84 LEU A CA 1
ATOM 692 C C . LEU A 1 84 ? -0.327 10.206 1.735 1.00 92.44 84 LEU A C 1
ATOM 694 O O . LEU A 1 84 ? -1.427 9.657 1.586 1.00 92.44 84 LEU A O 1
ATOM 698 N N . ASP A 1 85 ? 0.392 10.655 0.705 1.00 93.25 85 ASP A N 1
ATOM 699 C CA . ASP A 1 85 ? 0.004 10.469 -0.694 1.00 93.25 85 ASP A CA 1
ATOM 700 C C . ASP A 1 85 ? 0.236 9.009 -1.121 1.00 93.25 85 ASP A C 1
ATOM 702 O O . ASP A 1 85 ? 1.361 8.545 -1.341 1.00 93.25 85 ASP A O 1
ATOM 706 N N . LEU A 1 86 ? -0.859 8.258 -1.233 1.00 94.31 86 LEU A N 1
ATOM 707 C CA . LEU A 1 86 ? -0.839 6.837 -1.577 1.00 94.31 86 LEU A CA 1
ATOM 708 C C . LEU A 1 86 ? -0.335 6.571 -3.003 1.00 94.31 86 LEU A C 1
ATOM 710 O O . LEU A 1 86 ? 0.203 5.496 -3.266 1.00 94.31 86 LEU A O 1
ATOM 714 N N . HIS A 1 87 ? -0.545 7.503 -3.936 1.00 93.62 87 HIS A N 1
ATOM 715 C CA . HIS A 1 87 ? -0.162 7.308 -5.332 1.00 93.62 87 HIS A CA 1
ATOM 716 C C . HIS A 1 87 ? 1.348 7.471 -5.485 1.00 93.62 87 HIS A C 1
ATOM 718 O O . HIS A 1 87 ? 2.028 6.557 -5.955 1.00 93.62 87 HIS A O 1
ATOM 724 N N . LYS A 1 88 ? 1.888 8.593 -4.992 1.00 92.19 88 LYS A N 1
ATOM 725 C CA . LYS A 1 88 ? 3.335 8.852 -5.021 1.00 92.19 88 LYS A CA 1
ATOM 726 C C . LYS A 1 88 ? 4.106 7.789 -4.243 1.00 92.19 88 LYS A C 1
ATOM 728 O O . LYS A 1 88 ? 5.141 7.312 -4.697 1.00 92.19 88 LYS A O 1
ATOM 733 N N . THR A 1 89 ? 3.591 7.356 -3.091 1.00 92.12 89 THR A N 1
ATOM 734 C CA . THR A 1 89 ? 4.234 6.283 -2.314 1.00 92.12 89 THR A CA 1
ATOM 735 C C . THR A 1 89 ? 4.240 4.938 -3.039 1.00 92.12 89 THR A C 1
ATOM 737 O O . THR A 1 89 ? 5.254 4.240 -2.980 1.00 92.12 89 THR A O 1
ATOM 740 N N . ALA A 1 90 ? 3.165 4.579 -3.750 1.00 93.12 90 ALA A N 1
ATOM 741 C CA . ALA A 1 90 ? 3.123 3.376 -4.583 1.00 93.12 90 ALA A CA 1
ATOM 742 C C . ALA A 1 90 ? 4.145 3.431 -5.728 1.00 93.12 90 ALA A C 1
ATOM 744 O O . ALA A 1 90 ? 4.882 2.465 -5.931 1.00 93.12 90 ALA A O 1
ATOM 745 N N . GLU A 1 91 ? 4.215 4.559 -6.437 1.00 91.12 91 GLU A N 1
ATOM 746 C CA . GLU A 1 91 ? 5.160 4.774 -7.537 1.00 91.12 91 GLU A CA 1
ATOM 747 C C . GLU A 1 91 ? 6.609 4.670 -7.065 1.00 91.12 91 GLU A C 1
ATOM 749 O O . GLU A 1 91 ? 7.376 3.858 -7.584 1.00 91.12 91 GLU A O 1
ATOM 754 N N . ARG A 1 92 ? 6.963 5.388 -5.998 1.00 90.25 92 ARG A N 1
ATOM 755 C CA . ARG A 1 92 ? 8.306 5.331 -5.405 1.00 90.25 92 ARG A CA 1
ATOM 756 C C . ARG A 1 92 ? 8.670 3.924 -4.955 1.00 90.25 92 ARG A C 1
ATOM 758 O O . ARG A 1 92 ? 9.798 3.483 -5.166 1.00 90.25 92 ARG A O 1
ATOM 765 N N . TYR A 1 93 ? 7.733 3.213 -4.327 1.00 90.94 93 TYR A N 1
ATOM 766 C CA . TYR A 1 93 ? 7.969 1.839 -3.899 1.00 90.94 93 TYR A CA 1
ATOM 767 C C . TYR A 1 93 ? 8.265 0.935 -5.098 1.00 90.94 93 TYR A C 1
ATOM 769 O O . TYR A 1 93 ? 9.256 0.209 -5.067 1.00 90.94 93 TYR A O 1
ATOM 777 N N . LEU A 1 94 ? 7.453 1.010 -6.155 1.00 91.50 94 LEU A N 1
ATOM 778 C CA . LEU A 1 94 ? 7.623 0.192 -7.353 1.00 91.50 94 LEU A CA 1
ATOM 779 C C . LEU A 1 94 ? 8.962 0.472 -8.043 1.00 91.50 94 LEU A C 1
ATOM 781 O O . LEU A 1 94 ? 9.723 -0.462 -8.290 1.00 91.50 94 LEU A O 1
ATOM 785 N N . ILE A 1 95 ? 9.291 1.746 -8.274 1.00 90.38 95 ILE A N 1
ATOM 786 C CA . ILE A 1 95 ? 10.556 2.127 -8.912 1.00 90.38 95 ILE A CA 1
ATOM 787 C C . ILE A 1 95 ? 11.743 1.695 -8.036 1.00 90.38 95 ILE A C 1
ATOM 789 O O . ILE A 1 95 ? 12.720 1.160 -8.556 1.00 90.38 95 ILE A O 1
ATOM 793 N N . LYS A 1 96 ? 11.649 1.814 -6.703 1.00 90.25 96 LYS A N 1
ATOM 794 C CA . LYS A 1 96 ? 12.689 1.321 -5.783 1.00 90.25 96 LYS A CA 1
ATOM 795 C C . LYS A 1 96 ? 12.870 -0.199 -5.863 1.00 90.25 96 LYS A C 1
ATOM 797 O O . LYS A 1 96 ? 14.001 -0.668 -5.757 1.00 90.25 96 LYS A O 1
ATOM 802 N N . GLN A 1 97 ? 11.799 -0.977 -6.050 1.00 89.56 97 GLN A N 1
ATOM 803 C CA . GLN A 1 97 ? 11.922 -2.427 -6.270 1.00 89.56 97 GLN A CA 1
ATOM 804 C C . GLN A 1 97 ? 12.586 -2.743 -7.615 1.00 89.56 97 GLN A C 1
ATOM 806 O O . GLN A 1 97 ? 13.456 -3.606 -7.670 1.00 89.56 97 GLN A O 1
ATOM 811 N N . MET A 1 98 ? 12.240 -2.014 -8.678 1.00 87.56 98 MET A N 1
ATOM 812 C CA . MET A 1 98 ? 12.860 -2.181 -9.998 1.00 87.56 98 MET A CA 1
ATOM 813 C C . MET A 1 98 ? 14.349 -1.802 -9.988 1.00 87.56 98 MET A C 1
ATOM 815 O O . MET A 1 98 ? 15.175 -2.521 -10.542 1.00 87.56 98 MET A O 1
ATOM 819 N N . ALA A 1 99 ? 14.713 -0.725 -9.290 1.00 89.75 99 ALA A N 1
ATOM 820 C CA . ALA A 1 99 ? 16.100 -0.290 -9.145 1.00 89.75 99 ALA A CA 1
ATOM 821 C C . ALA A 1 99 ? 16.948 -1.253 -8.291 1.00 89.75 99 ALA A C 1
ATOM 823 O O . ALA A 1 99 ? 18.150 -1.372 -8.509 1.00 89.75 99 ALA A O 1
ATOM 824 N N . LYS A 1 100 ? 16.343 -1.982 -7.338 1.00 89.81 100 LYS A N 1
ATOM 825 C CA . LYS A 1 100 ? 17.047 -3.020 -6.558 1.00 89.81 100 LYS A CA 1
ATOM 826 C C . LYS A 1 100 ? 17.527 -4.187 -7.420 1.00 89.81 100 LYS A C 1
ATOM 828 O O . LYS A 1 100 ? 18.516 -4.836 -7.084 1.00 89.81 100 LYS A O 1
ATOM 833 N N . THR A 1 101 ? 16.821 -4.493 -8.504 1.00 89.75 101 THR A N 1
ATOM 834 C CA . THR A 1 101 ? 17.189 -5.580 -9.412 1.00 89.75 101 THR A CA 1
ATOM 835 C C . THR A 1 101 ? 18.169 -5.088 -10.476 1.00 89.75 101 THR A C 1
ATOM 837 O O . THR A 1 101 ? 17.767 -4.387 -11.400 1.00 89.75 101 THR A O 1
ATOM 840 N N . LYS A 1 102 ? 19.443 -5.506 -10.387 1.00 90.88 102 LYS A N 1
ATOM 841 C CA . LYS A 1 102 ? 20.537 -5.060 -11.282 1.00 90.88 102 LYS A CA 1
ATOM 842 C C . LYS A 1 102 ? 20.185 -5.126 -12.773 1.00 90.88 102 LYS A C 1
ATOM 844 O O . LYS A 1 102 ? 20.279 -4.129 -13.472 1.00 90.88 102 LYS A O 1
ATOM 849 N N . ARG A 1 103 ? 19.656 -6.270 -13.230 1.00 90.62 103 ARG A N 1
ATOM 850 C CA . ARG A 1 103 ? 19.262 -6.489 -14.638 1.00 90.62 103 ARG A CA 1
ATOM 851 C C . ARG A 1 103 ? 18.235 -5.477 -15.157 1.00 90.62 103 ARG A C 1
ATOM 853 O O . ARG A 1 103 ? 18.219 -5.179 -16.344 1.00 90.62 103 ARG A O 1
ATOM 860 N N . ILE A 1 104 ? 17.341 -5.004 -14.287 1.00 87.75 104 ILE A N 1
ATOM 861 C CA . ILE A 1 104 ? 16.330 -4.004 -14.649 1.00 87.75 104 ILE A CA 1
ATOM 862 C C . ILE A 1 104 ? 16.946 -2.606 -14.578 1.00 87.75 104 ILE A C 1
ATOM 864 O O . ILE A 1 104 ? 16.721 -1.810 -15.482 1.00 87.75 104 ILE A O 1
ATOM 868 N N . ALA A 1 105 ? 17.754 -2.331 -13.551 1.00 87.44 105 ALA A N 1
ATOM 869 C CA . ALA A 1 105 ? 18.420 -1.046 -13.359 1.00 87.44 105 ALA A CA 1
ATOM 870 C C . ALA A 1 105 ? 19.377 -0.681 -14.511 1.00 87.44 105 ALA A C 1
ATOM 872 O O . ALA A 1 105 ? 19.391 0.465 -14.945 1.00 87.44 105 ALA A O 1
ATOM 873 N N . GLU A 1 106 ? 20.122 -1.655 -15.039 1.00 89.62 106 GLU A N 1
ATOM 874 C CA . GLU A 1 106 ? 21.063 -1.486 -16.161 1.00 89.62 106 GLU A CA 1
ATOM 875 C C . GLU A 1 106 ? 20.369 -1.479 -17.535 1.00 89.62 106 GLU A C 1
ATOM 877 O O . GLU A 1 106 ? 20.998 -1.215 -18.558 1.00 89.62 106 GLU A O 1
ATOM 882 N N . SER A 1 107 ? 19.064 -1.775 -17.594 1.00 90.19 107 SER A N 1
ATOM 883 C CA . SER A 1 107 ? 18.337 -1.820 -18.860 1.00 90.19 107 SER A CA 1
ATOM 884 C C . SER A 1 107 ? 18.291 -0.430 -19.510 1.00 90.19 107 SER A C 1
ATOM 886 O O . SER A 1 107 ? 17.855 0.526 -18.858 1.00 90.19 107 SER A O 1
ATOM 888 N N . PRO A 1 108 ? 18.613 -0.294 -20.814 1.00 87.38 108 PRO A N 1
ATOM 889 C CA . PRO A 1 108 ? 18.596 1.003 -21.493 1.00 87.38 108 PRO A CA 1
ATOM 890 C C . PRO A 1 108 ? 17.207 1.646 -21.438 1.00 87.38 108 PRO A C 1
ATOM 892 O O . PRO A 1 108 ? 17.071 2.856 -21.287 1.00 87.38 108 PRO A O 1
ATOM 895 N N . VAL A 1 109 ? 16.147 0.833 -21.474 1.00 88.31 109 VAL A N 1
ATOM 896 C CA . VAL A 1 109 ? 14.760 1.307 -21.391 1.00 88.31 109 VAL A CA 1
ATOM 897 C C . VAL A 1 109 ? 14.470 1.961 -20.034 1.00 88.31 109 VAL A C 1
ATOM 899 O O . VAL A 1 109 ? 13.792 2.986 -19.984 1.00 88.31 109 VAL A O 1
ATOM 902 N N . PHE A 1 110 ? 14.999 1.395 -18.945 1.00 86.81 110 PHE A N 1
ATOM 903 C CA . PHE A 1 110 ? 14.819 1.910 -17.586 1.00 86.81 110 PHE A CA 1
ATOM 904 C C . PHE A 1 110 ? 15.597 3.215 -17.370 1.00 86.81 110 PHE A C 1
ATOM 906 O O . PHE A 1 110 ? 15.038 4.178 -16.843 1.00 86.81 110 PHE A O 1
ATOM 913 N N . ILE A 1 111 ? 16.843 3.269 -17.853 1.00 86.06 111 ILE A N 1
ATOM 914 C CA . ILE A 1 111 ? 17.695 4.467 -17.810 1.00 86.06 111 ILE A CA 1
ATOM 915 C C . ILE A 1 111 ? 17.049 5.609 -18.607 1.00 86.06 111 ILE A C 1
ATOM 917 O O . ILE A 1 111 ? 16.883 6.713 -18.093 1.00 86.06 111 ILE A O 1
ATOM 921 N N . HIS A 1 112 ? 16.592 5.339 -19.834 1.00 80.88 112 HIS A N 1
ATOM 922 C CA . HIS A 1 112 ? 15.968 6.349 -20.691 1.00 80.88 112 HIS A CA 1
ATOM 923 C C . HIS A 1 112 ? 14.649 6.909 -20.153 1.00 80.88 112 HIS A C 1
ATOM 925 O O . HIS A 1 112 ? 14.320 8.057 -20.446 1.00 80.88 112 HIS A O 1
ATOM 931 N N . LEU A 1 113 ? 13.871 6.119 -19.407 1.00 81.62 113 LEU A N 1
ATOM 932 C CA . LEU A 1 113 ? 12.647 6.614 -18.773 1.00 81.62 113 LEU A CA 1
ATOM 933 C C . LEU A 1 113 ? 12.916 7.546 -17.591 1.00 81.62 113 LEU A C 1
ATOM 935 O O . LEU A 1 113 ? 11.964 8.144 -17.085 1.00 81.62 113 LEU A O 1
ATOM 939 N N . LYS A 1 114 ? 14.175 7.653 -17.135 1.00 82.44 114 LYS A N 1
ATOM 940 C CA . LYS A 1 114 ? 14.575 8.506 -16.012 1.00 82.44 114 LYS A CA 1
ATOM 941 C C . LYS A 1 114 ? 13.713 8.272 -14.766 1.00 82.44 114 LYS A C 1
ATOM 943 O O . LYS A 1 114 ? 13.466 9.174 -13.973 1.00 82.44 114 LYS A O 1
ATOM 948 N N . LEU A 1 115 ? 13.248 7.033 -14.570 1.00 78.19 115 LEU A N 1
ATOM 949 C CA . LEU A 1 115 ? 12.371 6.686 -13.444 1.00 78.19 115 LEU A CA 1
ATOM 950 C C . LEU A 1 115 ? 13.066 6.934 -12.101 1.00 78.19 115 LEU A C 1
ATOM 952 O O . LEU A 1 115 ? 12.411 7.300 -11.132 1.00 78.19 115 LEU A O 1
ATOM 956 N N . ALA A 1 116 ? 14.392 6.785 -12.055 1.00 73.38 116 ALA A N 1
ATOM 957 C CA . ALA A 1 116 ? 15.191 7.088 -10.874 1.00 73.38 116 ALA A CA 1
ATOM 958 C C . ALA A 1 116 ? 15.112 8.572 -10.461 1.00 73.38 116 ALA A C 1
ATOM 960 O O . ALA A 1 116 ? 15.025 8.856 -9.268 1.00 73.38 116 ALA A O 1
ATOM 961 N N . GLU A 1 117 ? 15.047 9.504 -11.421 1.00 79.19 117 GLU A N 1
ATOM 962 C CA . GLU A 1 117 ? 14.892 10.946 -11.155 1.00 79.19 117 GLU A CA 1
ATOM 963 C C . GLU A 1 117 ? 13.528 11.253 -10.505 1.00 79.19 117 GLU A C 1
ATOM 965 O O . GLU A 1 117 ? 13.398 12.174 -9.705 1.00 79.19 117 GLU A O 1
ATOM 970 N N . ARG A 1 118 ? 12.501 10.424 -10.749 1.00 78.69 118 ARG A N 1
ATOM 971 C CA . ARG A 1 118 ? 11.187 10.571 -10.092 1.00 78.69 118 ARG A CA 1
ATOM 972 C C . ARG A 1 118 ? 11.226 10.262 -8.587 1.00 78.69 118 ARG A C 1
ATOM 974 O O . ARG A 1 118 ? 10.276 10.589 -7.878 1.00 78.69 118 ARG A O 1
ATOM 981 N N . ILE A 1 119 ? 12.295 9.630 -8.088 1.00 75.50 119 ILE A N 1
ATOM 982 C CA . ILE A 1 119 ? 12.485 9.317 -6.661 1.00 75.50 119 ILE A CA 1
ATOM 983 C C . ILE A 1 119 ? 13.311 10.396 -5.937 1.00 75.50 119 ILE A C 1
ATOM 985 O O . ILE A 1 119 ? 13.172 10.532 -4.726 1.00 75.50 119 ILE A O 1
ATOM 989 N N . SER A 1 120 ? 14.174 11.155 -6.622 1.00 66.94 120 SER A N 1
ATOM 990 C CA . SER A 1 120 ? 15.205 11.975 -5.958 1.00 66.94 120 SER A CA 1
ATOM 991 C C . SER A 1 120 ? 14.678 13.198 -5.200 1.00 66.94 120 SER A C 1
ATOM 993 O O . SER A 1 120 ? 15.379 13.706 -4.334 1.00 66.94 120 SER A O 1
ATOM 995 N N . ASN A 1 121 ? 13.440 13.632 -5.447 1.00 64.06 121 ASN A N 1
ATOM 996 C CA . ASN A 1 121 ? 12.855 14.823 -4.813 1.00 64.06 121 ASN A CA 1
ATOM 997 C C . ASN A 1 121 ? 12.144 14.525 -3.476 1.00 64.06 121 ASN A C 1
ATOM 999 O O . ASN A 1 121 ? 11.160 15.178 -3.135 1.00 64.06 121 ASN A O 1
ATOM 1003 N N . GLU A 1 122 ? 12.590 13.509 -2.733 1.00 65.81 122 GLU A N 1
ATOM 1004 C CA . GLU A 1 122 ? 11.994 13.161 -1.440 1.00 65.81 122 GLU A CA 1
ATOM 1005 C C . GLU A 1 122 ? 12.509 14.067 -0.321 1.00 65.81 122 GLU A C 1
ATOM 1007 O O . GLU A 1 122 ? 13.682 14.015 0.055 1.00 65.81 122 GLU A O 1
ATOM 1012 N N . GLU A 1 123 ? 11.595 14.810 0.295 1.00 71.69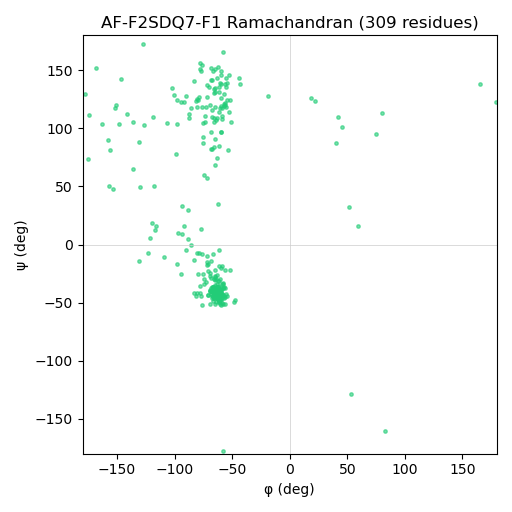 123 GLU A N 1
ATOM 1013 C CA . GLU A 1 123 ? 11.819 15.374 1.621 1.00 71.69 123 GLU A CA 1
ATOM 1014 C C . GLU A 1 123 ? 12.069 14.250 2.640 1.00 71.69 123 GLU A C 1
ATOM 1016 O O . GLU A 1 123 ? 11.575 13.119 2.517 1.00 71.69 123 GLU A O 1
ATOM 1021 N N . LYS A 1 124 ? 12.875 14.549 3.665 1.00 77.69 124 LYS A N 1
ATOM 1022 C CA . LYS A 1 124 ? 13.154 13.602 4.748 1.00 77.69 124 LYS A CA 1
ATOM 1023 C C . LYS A 1 124 ? 11.837 13.246 5.439 1.00 77.69 124 LYS A C 1
ATOM 1025 O O . LYS A 1 124 ? 11.193 14.103 6.032 1.00 77.69 124 LYS A O 1
ATOM 1030 N N . LYS A 1 125 ? 11.461 11.968 5.379 1.00 82.00 125 LYS A N 1
ATOM 1031 C CA . LYS A 1 125 ? 10.240 11.453 6.015 1.00 82.00 125 LYS A CA 1
ATOM 1032 C C . LYS A 1 125 ? 10.311 11.658 7.521 1.00 82.00 125 LYS A C 1
ATOM 1034 O O . LYS A 1 125 ? 11.328 11.331 8.136 1.00 82.00 125 LYS A O 1
ATOM 1039 N N . SER A 1 126 ? 9.218 12.134 8.108 1.00 90.88 126 SER A N 1
ATOM 1040 C CA . SER A 1 126 ? 9.082 12.185 9.563 1.00 90.88 126 SER A CA 1
ATOM 1041 C C . SER A 1 126 ? 9.136 10.767 10.158 1.00 90.88 126 SER A C 1
ATOM 1043 O O . SER A 1 126 ? 8.762 9.789 9.502 1.00 90.88 126 SER A O 1
ATOM 1045 N N . ASP A 1 127 ? 9.580 10.618 11.413 1.00 92.56 127 ASP A N 1
ATOM 1046 C CA . ASP A 1 127 ? 9.612 9.301 12.082 1.00 92.56 127 ASP A CA 1
ATOM 1047 C C . ASP A 1 127 ? 8.214 8.645 12.109 1.00 92.56 127 ASP A C 1
ATOM 1049 O O . ASP A 1 127 ? 8.056 7.438 11.902 1.00 92.56 127 ASP A O 1
ATOM 1053 N N . ALA A 1 128 ? 7.165 9.456 12.275 1.00 94.00 128 ALA A N 1
ATOM 1054 C CA . ALA A 1 128 ? 5.780 9.001 12.213 1.00 94.00 128 ALA A CA 1
ATOM 1055 C C . ALA A 1 128 ? 5.433 8.399 10.838 1.00 94.00 128 ALA A C 1
ATOM 1057 O O . ALA A 1 128 ? 4.902 7.286 10.763 1.00 94.00 128 ALA A O 1
ATOM 1058 N N . GLU A 1 129 ? 5.782 9.079 9.744 1.00 92.31 129 GLU A N 1
ATOM 1059 C CA . GLU A 1 129 ? 5.567 8.581 8.380 1.00 92.31 129 GLU A CA 1
ATOM 1060 C C . GLU A 1 129 ? 6.382 7.327 8.069 1.00 92.31 129 GLU A C 1
ATOM 1062 O O . GLU A 1 129 ? 5.879 6.402 7.423 1.00 92.31 129 GLU A O 1
ATOM 1067 N N . ALA A 1 130 ? 7.630 7.258 8.535 1.00 92.75 130 ALA A N 1
ATOM 1068 C CA . ALA A 1 130 ? 8.479 6.085 8.358 1.00 92.75 130 ALA A CA 1
ATOM 1069 C C . ALA A 1 130 ? 7.855 4.849 9.030 1.00 92.75 130 ALA A C 1
ATOM 1071 O O . ALA A 1 130 ? 7.705 3.797 8.402 1.00 92.75 130 ALA A O 1
ATOM 1072 N N . ASN A 1 131 ? 7.389 4.999 10.270 1.00 94.12 131 ASN A N 1
ATOM 1073 C CA . ASN A 1 131 ? 6.729 3.932 11.018 1.00 94.12 131 ASN A CA 1
ATOM 1074 C C . ASN A 1 131 ? 5.412 3.483 10.362 1.00 94.12 131 ASN A C 1
ATOM 1076 O O . ASN A 1 131 ? 5.142 2.281 10.254 1.00 94.12 131 ASN A O 1
ATOM 1080 N N . VAL A 1 132 ? 4.589 4.429 9.903 1.00 95.06 132 VAL A N 1
ATOM 1081 C CA . VAL A 1 132 ? 3.317 4.133 9.227 1.00 95.06 132 VAL A CA 1
ATOM 1082 C C . VAL A 1 132 ? 3.554 3.446 7.886 1.00 95.06 132 VAL A C 1
ATOM 1084 O O . VAL A 1 132 ? 2.958 2.401 7.617 1.00 95.06 132 VAL A O 1
ATOM 1087 N N . SER A 1 133 ? 4.445 3.987 7.055 1.00 92.44 133 SER A N 1
ATOM 1088 C CA . SER A 1 133 ? 4.758 3.414 5.744 1.00 92.44 133 SER A CA 1
ATOM 1089 C C . SER A 1 133 ? 5.315 1.993 5.870 1.00 92.44 133 SER A C 1
ATOM 1091 O O . SER A 1 133 ? 4.849 1.101 5.161 1.00 92.44 133 SER A O 1
ATOM 1093 N N . ALA A 1 134 ? 6.203 1.729 6.835 1.00 92.94 134 ALA A N 1
ATOM 1094 C CA . ALA A 1 134 ? 6.695 0.380 7.115 1.00 92.94 134 ALA A CA 1
ATOM 1095 C C . ALA A 1 134 ? 5.556 -0.607 7.439 1.00 92.94 134 ALA A C 1
ATOM 1097 O O . ALA A 1 134 ? 5.495 -1.701 6.873 1.00 92.94 134 ALA A O 1
ATOM 1098 N N . ARG A 1 135 ? 4.603 -0.222 8.301 1.00 93.81 135 ARG A N 1
ATOM 1099 C CA . ARG A 1 135 ? 3.444 -1.071 8.639 1.00 93.81 135 ARG A CA 1
ATOM 1100 C C . ARG A 1 135 ? 2.505 -1.280 7.451 1.00 93.81 135 ARG A C 1
ATOM 1102 O O . ARG A 1 135 ? 2.007 -2.390 7.271 1.00 93.81 135 ARG A O 1
ATOM 1109 N N . LEU A 1 136 ? 2.286 -0.250 6.629 1.00 93.75 136 LEU A N 1
ATOM 1110 C CA . LEU A 1 136 ? 1.454 -0.343 5.427 1.00 93.75 136 LEU A CA 1
ATOM 1111 C C . LEU A 1 136 ? 2.022 -1.357 4.430 1.00 93.75 136 LEU A C 1
ATOM 1113 O O . LEU A 1 136 ? 1.288 -2.241 3.986 1.00 93.75 136 LEU A O 1
ATOM 1117 N N . PHE A 1 137 ? 3.319 -1.281 4.118 1.00 91.44 137 PHE A N 1
ATOM 1118 C CA . PHE A 1 137 ? 3.960 -2.207 3.176 1.00 91.44 137 PHE A CA 1
ATOM 1119 C C . PHE A 1 137 ? 4.079 -3.641 3.717 1.00 91.44 137 PHE A C 1
ATOM 1121 O O . PHE A 1 137 ? 4.074 -4.580 2.923 1.00 91.44 137 PHE A O 1
ATOM 1128 N N . ASN A 1 138 ? 4.090 -3.820 5.043 1.00 90.81 138 ASN A N 1
ATOM 1129 C CA . ASN A 1 138 ? 4.070 -5.131 5.703 1.00 90.81 138 ASN A CA 1
ATOM 1130 C C . ASN A 1 138 ? 2.655 -5.712 5.898 1.00 90.81 138 ASN A C 1
ATOM 1132 O O . ASN A 1 138 ? 2.500 -6.794 6.462 1.00 90.81 138 ASN A O 1
ATOM 1136 N N . SER A 1 139 ? 1.603 -5.011 5.471 1.00 90.12 139 SER A N 1
ATOM 1137 C CA . SER A 1 139 ? 0.227 -5.496 5.604 1.00 90.12 139 SER A CA 1
ATOM 1138 C C . SER A 1 139 ? -0.118 -6.569 4.557 1.00 90.12 139 SER A C 1
ATOM 1140 O O . SER A 1 139 ? 0.351 -6.531 3.420 1.00 90.12 139 SER A O 1
ATOM 1142 N N . ASN A 1 140 ? -1.012 -7.502 4.907 1.00 85.12 140 ASN A N 1
ATOM 1143 C CA . ASN A 1 140 ? -1.480 -8.578 4.018 1.00 85.12 140 ASN A CA 1
ATOM 1144 C C . ASN A 1 140 ? -1.902 -8.132 2.601 1.00 85.12 140 ASN A C 1
ATOM 1146 O O . ASN A 1 140 ? -1.465 -8.773 1.646 1.00 85.12 140 ASN A O 1
ATOM 1150 N N . PRO A 1 141 ? -2.722 -7.074 2.402 1.00 87.12 141 PRO A N 1
ATOM 1151 C CA . PRO A 1 141 ? -3.106 -6.658 1.050 1.00 87.12 141 PRO A CA 1
ATOM 1152 C C . PRO A 1 141 ? -1.915 -6.196 0.198 1.00 87.12 141 PRO A C 1
ATOM 1154 O O . PRO A 1 141 ? -1.980 -6.305 -1.024 1.00 87.12 141 PRO A O 1
ATOM 1157 N N . MET A 1 142 ? -0.838 -5.707 0.821 1.00 83.12 142 MET A N 1
ATOM 1158 C CA . MET A 1 142 ? 0.395 -5.338 0.125 1.00 83.12 142 MET A CA 1
ATOM 1159 C C . MET A 1 142 ? 1.272 -6.556 -0.152 1.00 83.12 142 MET A C 1
ATOM 1161 O O . MET A 1 142 ? 1.732 -6.717 -1.277 1.00 83.12 142 MET A O 1
ATOM 1165 N N . LEU A 1 143 ? 1.443 -7.455 0.821 1.00 76.19 143 LEU A N 1
ATOM 1166 C CA . LEU A 1 143 ? 2.237 -8.680 0.656 1.00 76.19 143 LEU A CA 1
ATOM 1167 C C . LEU A 1 143 ? 1.668 -9.618 -0.418 1.00 76.19 143 LEU A C 1
ATOM 1169 O O . LEU A 1 143 ? 2.424 -10.215 -1.173 1.00 76.19 143 LEU A O 1
ATOM 1173 N N . LEU A 1 144 ? 0.340 -9.713 -0.533 1.00 64.00 144 LEU A N 1
ATOM 1174 C CA . LEU A 1 144 ? -0.324 -10.536 -1.552 1.00 64.00 144 LEU A CA 1
ATOM 1175 C C . LEU A 1 144 ? -0.214 -9.963 -2.974 1.00 64.00 144 LEU A C 1
ATOM 1177 O O . LEU A 1 144 ? -0.475 -10.680 -3.936 1.00 64.00 144 LEU A O 1
ATOM 1181 N N . ARG A 1 145 ? 0.111 -8.671 -3.111 1.00 65.31 145 ARG A N 1
ATOM 1182 C CA . ARG A 1 145 ? 0.217 -7.976 -4.404 1.00 65.31 145 ARG A CA 1
ATOM 1183 C C . ARG A 1 145 ? 1.636 -7.622 -4.809 1.00 65.31 145 ARG A C 1
ATOM 1185 O O . ARG A 1 145 ? 1.836 -7.215 -5.951 1.00 65.31 145 ARG A O 1
ATOM 1192 N N . GLN A 1 146 ? 2.606 -7.762 -3.912 1.00 61.22 146 GLN A N 1
ATOM 1193 C CA . GLN A 1 146 ? 4.001 -7.768 -4.321 1.00 61.22 146 GLN A CA 1
ATOM 1194 C C . GLN A 1 146 ? 4.151 -8.880 -5.362 1.00 61.22 146 GLN A C 1
ATOM 1196 O O . GLN A 1 146 ? 3.791 -10.029 -5.104 1.00 61.22 146 GLN A O 1
ATOM 1201 N N . CYS A 1 147 ? 4.608 -8.511 -6.566 1.00 41.66 147 CYS A N 1
ATOM 1202 C CA . CYS A 1 147 ? 4.987 -9.470 -7.597 1.00 41.66 147 CYS A CA 1
ATOM 1203 C C . CYS A 1 147 ? 5.798 -10.594 -6.934 1.00 41.66 147 CYS A C 1
ATOM 1205 O O . CYS A 1 147 ? 6.632 -10.276 -6.083 1.00 41.66 147 CYS A O 1
ATOM 1207 N N . PRO A 1 148 ? 5.577 -11.875 -7.280 1.00 37.12 148 PRO A N 1
ATOM 1208 C CA . PRO A 1 148 ? 6.299 -12.990 -6.683 1.00 37.12 148 PRO A CA 1
ATOM 1209 C C . PRO A 1 148 ? 7.780 -12.905 -7.077 1.00 37.12 148 PRO A C 1
ATOM 1211 O O . PRO A 1 148 ? 8.229 -13.495 -8.051 1.00 37.12 148 PRO A O 1
ATOM 1214 N N . GLN A 1 149 ? 8.532 -12.117 -6.322 1.00 41.50 149 GLN A N 1
ATOM 1215 C CA . GLN A 1 149 ? 9.983 -12.047 -6.307 1.00 41.50 149 GLN A CA 1
ATOM 1216 C C . GLN A 1 149 ? 10.451 -12.147 -4.856 1.00 41.50 149 GLN A C 1
ATOM 1218 O O . GLN A 1 149 ? 11.265 -11.365 -4.378 1.00 41.50 149 GLN A O 1
ATOM 1223 N N . SER A 1 150 ? 9.943 -13.140 -4.131 1.00 30.94 150 SER A N 1
ATOM 1224 C CA . SER A 1 150 ? 10.837 -13.869 -3.244 1.00 30.94 150 SER A CA 1
ATOM 1225 C C . SER A 1 150 ? 11.392 -15.032 -4.068 1.00 30.94 150 SER A C 1
ATOM 1227 O O . SER A 1 150 ? 10.605 -15.764 -4.677 1.00 30.94 150 SER A O 1
ATOM 1229 N N . PRO A 1 151 ? 12.721 -15.230 -4.140 1.00 32.75 151 PRO A N 1
ATOM 1230 C CA . PRO A 1 151 ? 13.275 -16.479 -4.631 1.00 32.75 151 PRO A CA 1
ATOM 1231 C C . PRO A 1 151 ? 12.924 -17.538 -3.586 1.00 32.75 151 PRO A C 1
ATOM 1233 O O . PRO A 1 151 ? 13.690 -17.840 -2.672 1.00 32.75 151 PRO A O 1
ATOM 1236 N N . ASN A 1 152 ? 11.701 -18.057 -3.663 1.00 33.47 152 ASN A N 1
ATOM 1237 C CA . ASN A 1 152 ? 11.327 -19.234 -2.914 1.00 33.47 152 ASN A CA 1
ATOM 1238 C C . ASN A 1 152 ? 12.183 -20.370 -3.468 1.00 33.47 152 ASN A C 1
ATOM 1240 O O . ASN A 1 152 ? 12.144 -20.693 -4.655 1.00 33.47 152 ASN A O 1
ATOM 1244 N N . LYS A 1 153 ? 12.991 -20.921 -2.565 1.00 40.81 153 LYS A N 1
ATOM 1245 C CA . LYS A 1 153 ? 14.001 -21.973 -2.700 1.00 40.81 153 LYS A CA 1
ATOM 1246 C C . LYS A 1 153 ? 13.429 -23.334 -3.151 1.00 40.81 153 LYS A C 1
ATOM 1248 O O . LYS A 1 153 ? 13.895 -24.377 -2.714 1.00 40.81 153 LYS A O 1
ATOM 1253 N N . SER A 1 154 ? 12.404 -23.346 -3.999 1.00 35.22 154 SER A N 1
ATOM 1254 C CA . SER A 1 154 ? 11.689 -24.544 -4.453 1.00 35.22 154 SER A CA 1
ATOM 1255 C C . SER A 1 154 ? 11.712 -24.749 -5.973 1.00 35.22 154 SER A C 1
ATOM 1257 O O . SER A 1 154 ? 11.073 -25.676 -6.455 1.00 35.22 154 SER A O 1
ATOM 1259 N N . LEU A 1 155 ? 12.445 -23.922 -6.731 1.00 37.62 155 LEU A N 1
ATOM 1260 C CA . LEU A 1 155 ? 12.587 -24.030 -8.196 1.00 37.62 155 LEU A CA 1
ATOM 1261 C C . LEU A 1 155 ? 14.037 -24.249 -8.678 1.00 37.62 155 LEU A C 1
ATOM 1263 O O . LEU A 1 155 ? 14.333 -24.076 -9.853 1.00 37.62 155 LEU A O 1
ATOM 1267 N N . LEU A 1 156 ? 14.933 -24.690 -7.789 1.00 38.62 156 LEU A N 1
ATOM 1268 C CA . LEU A 1 156 ? 16.286 -25.172 -8.121 1.00 38.62 156 LEU A CA 1
ATOM 1269 C C . LEU A 1 156 ? 16.453 -26.651 -7.728 1.00 38.62 156 LEU A C 1
ATOM 1271 O O . LEU A 1 156 ? 17.389 -27.042 -7.041 1.00 38.62 156 LEU A O 1
ATOM 1275 N N . ARG A 1 157 ? 15.508 -27.493 -8.151 1.00 40.22 157 ARG A N 1
ATOM 1276 C CA . ARG A 1 157 ? 15.672 -28.953 -8.179 1.00 40.22 157 ARG A CA 1
ATOM 1277 C C . ARG A 1 157 ? 15.128 -29.471 -9.503 1.00 40.22 157 ARG A C 1
ATOM 1279 O O . ARG A 1 157 ? 14.100 -30.130 -9.534 1.00 40.22 157 ARG A O 1
ATOM 1286 N N . LEU A 1 158 ? 15.775 -29.086 -10.599 1.00 39.50 158 LEU A N 1
ATOM 1287 C CA . LEU A 1 158 ? 15.514 -29.665 -11.918 1.00 39.50 158 LEU A CA 1
ATOM 1288 C C . LEU A 1 158 ? 16.722 -29.473 -12.853 1.00 39.50 158 LEU A C 1
ATOM 1290 O O . LEU A 1 158 ? 16.594 -28.938 -13.947 1.00 39.50 158 LEU A O 1
ATOM 1294 N N . GLN A 1 159 ? 17.917 -29.837 -12.386 1.00 45.56 159 GLN A N 1
ATOM 1295 C CA . GLN A 1 159 ? 19.151 -29.819 -13.187 1.00 45.56 159 GLN A CA 1
ATOM 1296 C C . GLN A 1 159 ? 20.159 -30.859 -12.656 1.00 45.56 159 GLN A C 1
ATOM 1298 O O . GLN A 1 159 ? 21.291 -30.502 -12.415 1.00 45.56 159 GLN A O 1
ATOM 1303 N N . HIS A 1 160 ? 19.762 -32.112 -12.402 1.00 44.91 160 HIS A N 1
ATOM 1304 C CA . HIS A 1 160 ? 20.703 -33.247 -12.307 1.00 44.91 160 HIS A CA 1
ATOM 1305 C C . HIS A 1 160 ? 19.932 -34.534 -12.618 1.00 44.91 160 HIS A C 1
ATOM 1307 O O . HIS A 1 160 ? 19.459 -35.233 -11.725 1.00 44.91 160 HIS A O 1
ATOM 1313 N N . SER A 1 161 ? 19.753 -34.810 -13.903 1.00 38.62 161 SER A N 1
ATOM 1314 C CA . SER A 1 161 ? 19.420 -36.143 -14.395 1.00 38.62 161 SER A CA 1
ATOM 1315 C C . SER A 1 161 ? 20.382 -36.447 -15.536 1.00 38.62 161 SER A C 1
ATOM 1317 O O . SER A 1 161 ? 20.097 -36.129 -16.689 1.00 38.62 161 SER A O 1
ATOM 1319 N N . SER A 1 162 ? 21.539 -37.009 -15.195 1.00 37.75 162 SER A N 1
ATOM 1320 C CA . SER A 1 162 ? 22.322 -37.786 -16.154 1.00 37.75 162 SER A CA 1
ATOM 1321 C C . SER A 1 162 ? 21.750 -39.210 -16.192 1.00 37.75 162 SER A C 1
ATOM 1323 O O . SER A 1 162 ? 21.337 -39.713 -15.143 1.00 37.75 162 SER A O 1
ATOM 1325 N N . PRO A 1 163 ? 21.666 -39.841 -17.374 1.00 45.44 163 PRO A N 1
ATOM 1326 C CA . PRO A 1 163 ? 21.071 -41.158 -17.547 1.00 45.44 163 PRO A CA 1
ATOM 1327 C C . PRO A 1 163 ? 22.020 -42.280 -17.090 1.00 45.44 163 PRO A C 1
ATOM 1329 O O . PRO A 1 163 ? 23.234 -42.117 -17.046 1.00 45.44 163 PRO A O 1
ATOM 1332 N N . THR A 1 164 ? 21.403 -43.408 -16.747 1.00 42.22 164 THR A N 1
ATOM 1333 C CA . THR A 1 164 ? 21.915 -44.742 -16.397 1.00 42.22 164 THR A CA 1
ATOM 1334 C C . THR A 1 164 ? 23.350 -45.100 -16.822 1.00 42.22 164 THR A C 1
ATOM 1336 O O . THR A 1 164 ? 23.645 -45.143 -18.013 1.00 42.22 164 THR A O 1
ATOM 1339 N N . LEU A 1 165 ? 24.167 -45.567 -15.866 1.00 40.03 165 LEU A N 1
ATOM 1340 C CA . LEU A 1 165 ? 25.119 -46.662 -16.093 1.00 40.03 165 LEU A CA 1
ATOM 1341 C C . LEU A 1 165 ? 25.280 -47.509 -14.815 1.00 40.03 165 LEU A C 1
ATOM 1343 O O . LEU A 1 165 ? 25.218 -47.009 -13.697 1.00 40.03 165 LEU A O 1
ATOM 1347 N N . MET A 1 166 ? 25.417 -48.808 -15.047 1.00 46.56 166 MET A N 1
ATOM 1348 C CA . MET A 1 166 ? 25.519 -49.946 -14.140 1.00 46.56 166 MET A CA 1
ATOM 1349 C C . MET A 1 166 ? 26.438 -49.822 -12.914 1.00 46.56 166 MET A C 1
ATOM 1351 O O . MET A 1 166 ? 27.545 -49.309 -13.000 1.00 46.56 166 MET A O 1
ATOM 1355 N N . GLY A 1 167 ? 25.963 -50.437 -11.822 1.00 47.72 167 GLY A N 1
ATOM 1356 C CA . GLY A 1 167 ? 26.674 -51.401 -10.968 1.00 47.72 167 GLY A CA 1
ATOM 1357 C C . GLY A 1 167 ? 28.138 -51.154 -10.597 1.00 47.72 167 GLY A C 1
ATOM 1358 O O . GLY A 1 167 ? 29.035 -51.409 -11.391 1.00 47.72 167 GLY A O 1
ATOM 1359 N N . GLY A 1 168 ? 28.377 -50.838 -9.322 1.00 38.56 168 GLY A N 1
ATOM 1360 C CA . GLY A 1 168 ? 29.700 -50.921 -8.704 1.00 38.56 168 GLY A CA 1
ATOM 1361 C C . GLY A 1 168 ? 29.649 -50.638 -7.205 1.00 38.56 168 GLY A C 1
ATOM 1362 O O . GLY A 1 168 ? 29.344 -49.525 -6.793 1.00 38.56 168 GLY A O 1
ATOM 1363 N N . TYR A 1 169 ? 29.908 -51.671 -6.407 1.00 37.19 169 TYR A N 1
ATOM 1364 C CA . TYR A 1 169 ? 30.054 -51.648 -4.952 1.00 37.19 169 TYR A CA 1
ATOM 1365 C C . TYR A 1 169 ? 31.130 -50.647 -4.495 1.00 37.19 169 TYR A C 1
ATOM 1367 O O . TYR A 1 169 ? 32.200 -50.588 -5.093 1.00 37.19 169 TYR A O 1
ATOM 1375 N N . TRP A 1 170 ? 30.908 -49.968 -3.365 1.00 37.69 170 TRP A N 1
ATOM 1376 C CA . TRP A 1 170 ? 32.009 -49.492 -2.523 1.00 37.69 170 TRP A CA 1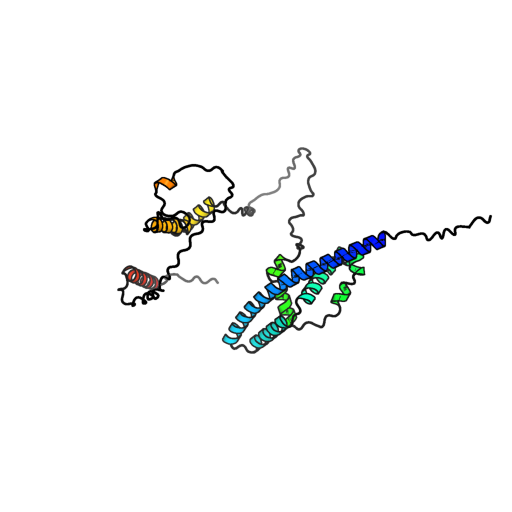
ATOM 1377 C C . TRP A 1 170 ? 31.788 -49.997 -1.098 1.00 37.69 170 TRP A C 1
ATOM 1379 O O . TRP A 1 170 ? 30.912 -49.524 -0.378 1.00 37.69 170 TRP A O 1
ATOM 1389 N N . SER A 1 171 ? 32.552 -51.030 -0.750 1.00 47.72 171 SER A N 1
ATOM 1390 C CA . SER A 1 171 ? 32.655 -51.605 0.587 1.00 47.72 171 SER A CA 1
ATOM 1391 C C . SER A 1 171 ? 33.850 -50.963 1.283 1.00 47.72 171 SER A C 1
ATOM 1393 O O . SER A 1 171 ? 34.964 -51.038 0.771 1.00 47.72 171 SER A O 1
ATOM 1395 N N . GLY A 1 172 ? 33.619 -50.348 2.439 1.00 40.47 172 GLY A N 1
ATOM 1396 C CA . GLY A 1 172 ? 34.655 -49.793 3.305 1.00 40.47 172 GLY A CA 1
ATOM 1397 C C . GLY A 1 172 ? 34.116 -49.683 4.725 1.00 40.47 172 GLY A C 1
ATOM 1398 O O . GLY A 1 172 ? 33.478 -48.692 5.068 1.00 40.47 172 GLY A O 1
ATOM 1399 N N . SER A 1 173 ? 34.312 -50.745 5.501 1.00 41.00 173 SER A N 1
ATOM 1400 C CA . SER A 1 173 ? 33.978 -50.835 6.921 1.00 41.00 173 SER A CA 1
ATOM 1401 C C . SER A 1 173 ? 35.038 -50.128 7.764 1.00 41.00 173 SER A C 1
ATOM 1403 O O . SER A 1 173 ? 36.195 -50.516 7.668 1.00 41.00 173 SER A O 1
ATOM 1405 N N . GLU A 1 174 ? 34.635 -49.199 8.638 1.00 35.16 174 GLU A N 1
ATOM 1406 C CA . GLU A 1 174 ? 35.280 -48.951 9.940 1.00 35.16 174 GLU A CA 1
ATOM 1407 C C . GLU A 1 174 ? 34.249 -48.417 10.969 1.00 35.16 174 GLU A C 1
ATOM 1409 O O . GLU A 1 174 ? 33.665 -47.354 10.777 1.00 35.16 174 GLU A O 1
ATOM 1414 N N . SER A 1 175 ? 34.088 -49.185 12.061 1.00 41.56 175 SER A N 1
ATOM 1415 C CA . SER A 1 175 ? 33.814 -48.768 13.459 1.00 41.56 175 SER A CA 1
ATOM 1416 C C . SER A 1 175 ? 32.383 -48.384 13.941 1.00 41.56 175 SER A C 1
ATOM 1418 O O . SER A 1 175 ? 31.831 -47.348 13.586 1.00 41.56 175 SER A O 1
ATOM 1420 N N . GLU A 1 176 ? 31.846 -49.240 14.833 1.00 38.12 176 GLU A N 1
ATOM 1421 C CA . GLU A 1 176 ? 30.654 -49.181 15.733 1.00 38.12 176 GLU A CA 1
ATOM 1422 C C . GLU A 1 176 ? 30.622 -48.005 16.761 1.00 38.12 176 GLU A C 1
ATOM 1424 O O . GLU A 1 176 ? 31.628 -47.302 16.862 1.00 38.12 176 GLU A O 1
ATOM 1429 N N . PRO A 1 177 ? 29.617 -47.848 17.675 1.00 46.88 177 PRO A N 1
ATOM 1430 C CA . PRO A 1 177 ? 28.178 -48.189 17.681 1.00 46.88 177 PRO A CA 1
ATOM 1431 C C . PRO A 1 177 ? 27.254 -46.982 18.036 1.00 46.88 177 PRO A C 1
ATOM 1433 O O . PRO A 1 177 ? 27.699 -45.922 18.462 1.00 46.88 177 PRO A O 1
ATOM 1436 N N . GLU A 1 178 ? 25.940 -47.195 17.897 1.00 46.34 178 GLU A N 1
ATOM 1437 C CA . GLU A 1 178 ? 24.826 -46.499 18.577 1.00 46.34 178 GLU A CA 1
ATOM 1438 C C . GLU A 1 178 ? 24.833 -44.959 18.692 1.00 46.34 178 GLU A C 1
ATOM 1440 O O . GLU A 1 178 ? 25.324 -44.351 19.642 1.00 46.34 178 GLU A O 1
ATOM 1445 N N . GLN A 1 179 ? 24.050 -44.332 17.812 1.00 44.50 179 GLN A N 1
ATOM 1446 C CA . GLN A 1 179 ? 23.192 -43.213 18.195 1.00 44.50 179 GLN A CA 1
ATOM 1447 C C . GLN A 1 179 ? 21.950 -43.255 17.309 1.00 44.50 179 GLN A C 1
ATOM 1449 O O . GLN A 1 179 ? 21.999 -42.891 16.133 1.00 44.50 179 GLN A O 1
ATOM 1454 N N . ASP A 1 180 ? 20.838 -43.725 17.879 1.00 51.72 180 ASP A N 1
ATOM 1455 C CA . ASP A 1 180 ? 19.504 -43.688 17.278 1.00 51.72 180 ASP A CA 1
ATOM 1456 C C . ASP A 1 180 ? 19.050 -42.235 17.058 1.00 51.72 180 ASP A C 1
ATOM 1458 O O . ASP A 1 180 ? 18.192 -41.692 17.752 1.00 51.72 180 ASP A O 1
ATOM 1462 N N . TYR A 1 181 ? 19.615 -41.578 16.050 1.00 48.38 181 TYR A N 1
ATOM 1463 C CA . TYR A 1 181 ? 19.058 -40.376 15.453 1.00 48.38 181 TYR A CA 1
ATOM 1464 C C . TYR A 1 181 ? 18.321 -40.793 14.189 1.00 48.38 181 TYR A C 1
ATOM 1466 O O . TYR A 1 181 ? 18.802 -40.644 13.067 1.00 48.38 181 TYR A O 1
ATOM 1474 N N . THR A 1 182 ? 17.115 -41.331 14.377 1.00 50.41 182 THR A N 1
ATOM 1475 C CA . THR A 1 182 ? 16.166 -41.452 13.270 1.00 50.41 182 THR A CA 1
ATOM 1476 C C . THR A 1 182 ? 15.897 -40.040 12.730 1.00 50.41 182 THR A C 1
ATOM 1478 O O . THR A 1 182 ? 15.392 -39.179 13.460 1.00 50.41 182 THR A O 1
ATOM 1481 N N . PRO A 1 183 ? 16.235 -39.726 11.466 1.00 46.31 183 PRO A N 1
ATOM 1482 C CA . PRO A 1 183 ? 15.879 -38.441 10.894 1.00 46.31 183 PRO A CA 1
ATOM 1483 C C . PRO A 1 183 ? 14.358 -38.436 10.773 1.00 46.31 183 PRO A C 1
ATOM 1485 O O . PRO A 1 183 ? 13.789 -39.176 9.971 1.00 46.31 183 PRO A O 1
ATOM 1488 N N . THR A 1 184 ? 13.677 -37.632 11.589 1.00 57.28 184 THR A N 1
ATOM 1489 C CA . THR A 1 184 ? 12.231 -37.432 11.479 1.00 57.28 184 THR A CA 1
ATOM 1490 C C . THR A 1 184 ? 11.940 -36.750 10.145 1.00 57.28 184 THR A C 1
ATOM 1492 O O . THR A 1 184 ? 11.968 -35.528 10.006 1.00 57.28 184 THR A O 1
ATOM 1495 N N . ILE A 1 185 ? 11.699 -37.562 9.117 1.00 55.00 185 ILE A N 1
ATOM 1496 C CA . ILE A 1 185 ? 11.241 -37.097 7.813 1.00 55.00 185 ILE A CA 1
ATOM 1497 C C . ILE A 1 185 ? 9.936 -36.331 8.071 1.00 55.00 185 ILE A C 1
ATOM 1499 O O . ILE A 1 185 ? 8.995 -36.916 8.613 1.00 55.00 185 ILE A O 1
ATOM 1503 N N . PRO A 1 186 ? 9.833 -35.035 7.723 1.00 58.75 186 PRO A N 1
ATOM 1504 C CA . PRO A 1 186 ? 8.597 -34.299 7.922 1.00 58.75 186 PRO A CA 1
ATOM 1505 C C . PRO A 1 186 ? 7.514 -34.927 7.045 1.00 58.75 186 PRO A C 1
ATOM 1507 O O . PRO A 1 186 ? 7.520 -34.784 5.819 1.00 58.75 186 PRO A O 1
ATOM 1510 N N . GLU A 1 187 ? 6.585 -35.641 7.681 1.00 66.25 187 GLU A N 1
ATOM 1511 C CA . GLU A 1 187 ? 5.477 -36.281 6.989 1.00 66.25 187 GLU A CA 1
ATOM 1512 C C . GLU A 1 187 ? 4.699 -35.248 6.173 1.00 66.25 187 GLU A C 1
ATOM 1514 O O . GLU A 1 187 ? 4.395 -34.128 6.612 1.00 66.25 187 GLU A O 1
ATOM 1519 N N . ARG A 1 188 ? 4.380 -35.627 4.936 1.00 69.19 188 ARG A N 1
ATOM 1520 C CA . ARG A 1 188 ? 3.648 -34.774 4.007 1.00 69.19 188 ARG A CA 1
ATOM 1521 C C . ARG A 1 188 ? 2.321 -34.378 4.641 1.00 69.19 188 ARG A C 1
ATOM 1523 O O . ARG A 1 188 ? 1.461 -35.219 4.888 1.00 69.19 188 ARG A O 1
ATOM 1530 N N . LYS A 1 189 ? 2.120 -33.073 4.838 1.00 61.34 189 LYS A N 1
ATOM 1531 C CA . LYS A 1 189 ? 0.860 -32.494 5.328 1.00 61.34 189 LYS A CA 1
ATOM 1532 C C . LYS A 1 189 ? -0.204 -32.508 4.229 1.00 61.34 189 LYS A C 1
ATOM 1534 O O . LYS A 1 189 ? -0.730 -31.466 3.836 1.00 61.34 189 LYS A O 1
ATOM 1539 N N . ASN A 1 190 ? -0.542 -33.694 3.738 1.00 76.56 190 ASN A N 1
ATOM 1540 C CA . ASN A 1 190 ? -1.709 -33.871 2.898 1.00 76.56 190 ASN A CA 1
ATOM 1541 C C . ASN A 1 190 ? -2.934 -33.669 3.785 1.00 76.56 190 ASN A C 1
ATOM 1543 O O . ASN A 1 190 ? -3.139 -34.348 4.792 1.00 76.56 190 ASN A O 1
ATOM 1547 N N . ARG A 1 191 ? -3.752 -32.676 3.432 1.00 78.00 191 ARG A N 1
ATOM 1548 C CA . ARG A 1 191 ? -5.037 -32.451 4.089 1.00 78.00 191 ARG A CA 1
ATOM 1549 C C . ARG A 1 191 ? -5.862 -33.725 3.922 1.00 78.00 191 ARG A C 1
ATOM 1551 O O . ARG A 1 191 ? -6.328 -33.997 2.824 1.00 78.00 191 ARG A O 1
ATOM 1558 N N . MET A 1 192 ? -6.045 -34.476 5.009 1.00 78.06 192 MET A N 1
ATOM 1559 C CA . MET A 1 192 ? -6.848 -35.699 4.977 1.00 78.06 192 MET A CA 1
ATOM 1560 C C . MET A 1 192 ? -8.238 -35.420 4.390 1.00 78.06 192 MET A C 1
ATOM 1562 O O . MET A 1 192 ? -8.788 -34.330 4.600 1.00 78.06 192 MET A O 1
ATOM 1566 N N . GLY A 1 193 ? -8.796 -36.391 3.662 1.00 91.50 193 GLY A N 1
ATOM 1567 C CA . GLY A 1 193 ? -10.111 -36.280 3.028 1.00 91.50 193 GLY A CA 1
ATOM 1568 C C . GLY A 1 193 ? -11.241 -35.990 4.025 1.00 91.50 193 GLY A C 1
ATOM 1569 O O . GLY A 1 193 ? -11.085 -36.134 5.239 1.00 91.50 193 GLY A O 1
ATOM 1570 N N . GLN A 1 194 ? -12.410 -35.583 3.522 1.00 90.50 194 GLN A N 1
ATOM 1571 C CA . GLN A 1 194 ? -13.529 -35.137 4.370 1.00 90.50 194 GLN A CA 1
ATOM 1572 C C . GLN A 1 194 ? -13.994 -36.204 5.372 1.00 90.50 194 GLN A C 1
ATOM 1574 O O . GLN A 1 194 ? -14.292 -35.880 6.519 1.00 90.50 194 GLN A O 1
ATOM 1579 N N . GLN A 1 195 ? -14.004 -37.478 4.973 1.00 90.88 195 GLN A N 1
ATOM 1580 C CA . GLN A 1 195 ? -14.363 -38.585 5.863 1.00 90.88 195 GLN A CA 1
ATOM 1581 C C . GLN A 1 195 ? -13.329 -38.785 6.977 1.00 90.88 195 GLN A C 1
ATOM 1583 O O . GLN A 1 195 ? -13.699 -38.917 8.138 1.00 90.88 195 GLN A O 1
ATOM 1588 N N . ALA A 1 196 ? -12.035 -38.738 6.650 1.00 92.50 196 ALA A N 1
ATOM 1589 C CA . ALA A 1 196 ? -10.962 -38.851 7.635 1.00 92.50 196 ALA A CA 1
ATOM 1590 C C . ALA A 1 196 ? -10.967 -37.670 8.619 1.00 92.50 196 ALA A C 1
ATOM 1592 O O . ALA A 1 196 ? -10.756 -37.857 9.815 1.00 92.50 196 ALA A O 1
ATOM 1593 N N . ARG A 1 197 ? -11.293 -36.461 8.144 1.00 90.38 197 ARG A N 1
ATOM 1594 C CA . ARG A 1 197 ? -11.500 -35.287 9.003 1.00 90.38 197 ARG A CA 1
ATOM 1595 C C . ARG A 1 197 ? -12.679 -35.469 9.949 1.00 90.38 197 ARG A C 1
ATOM 1597 O O . ARG A 1 197 ? -12.517 -35.179 11.128 1.00 90.38 197 ARG A O 1
ATOM 1604 N N . ARG A 1 198 ? -13.826 -35.964 9.458 1.00 93.00 198 ARG A N 1
ATOM 1605 C CA . ARG A 1 198 ? -14.990 -36.285 10.302 1.00 93.00 198 ARG A CA 1
ATOM 1606 C C . ARG A 1 198 ? -14.625 -37.334 11.345 1.00 93.00 198 ARG A C 1
ATOM 1608 O O . ARG A 1 198 ? -14.759 -37.028 12.517 1.00 93.00 198 ARG A O 1
ATOM 1615 N N . LYS A 1 199 ? -14.031 -38.467 10.950 1.00 93.88 199 LYS A N 1
ATOM 1616 C CA . LYS A 1 199 ? -13.561 -39.519 11.873 1.00 93.88 199 LYS A CA 1
ATOM 1617 C C . LYS A 1 199 ? -12.597 -38.985 12.933 1.00 93.88 199 LYS A C 1
ATOM 1619 O O . LYS A 1 199 ? -12.713 -39.329 14.101 1.00 93.88 199 LYS A O 1
ATOM 1624 N N . LEU A 1 200 ? -11.649 -38.124 12.557 1.00 93.19 200 LEU A N 1
ATOM 1625 C CA . LEU A 1 200 ? -10.718 -37.515 13.512 1.00 93.19 200 LEU A CA 1
ATOM 1626 C C . LEU A 1 200 ? -11.443 -36.563 14.471 1.00 93.19 200 LEU A C 1
ATOM 1628 O O . LEU A 1 200 ? -11.118 -36.510 15.653 1.00 93.19 200 LEU A O 1
ATOM 1632 N N . TRP A 1 201 ? -12.452 -35.841 13.989 1.00 92.88 201 TRP A N 1
ATOM 1633 C CA . TRP A 1 201 ? -13.309 -35.015 14.834 1.00 92.88 201 TRP A CA 1
ATOM 1634 C C . TRP A 1 201 ? -14.212 -35.833 15.759 1.00 92.88 201 TRP A C 1
ATOM 1636 O O . TRP A 1 201 ? -14.348 -35.465 16.919 1.00 92.88 201 TRP A O 1
ATOM 1646 N N . GLU A 1 202 ? -14.770 -36.948 15.295 1.00 94.25 202 GLU A N 1
ATOM 1647 C CA . GLU A 1 202 ? -15.529 -37.900 16.117 1.00 94.25 202 GLU A CA 1
ATOM 1648 C C . GLU A 1 202 ? -14.638 -38.499 17.201 1.00 94.25 202 GLU A C 1
ATOM 1650 O O . GLU A 1 202 ? -15.014 -38.502 18.363 1.00 94.25 202 GLU A O 1
ATOM 1655 N N . LYS A 1 203 ? -13.411 -38.908 16.861 1.00 95.38 203 LYS A N 1
ATOM 1656 C CA . LYS A 1 203 ? -12.437 -39.388 17.852 1.00 95.38 203 LYS A CA 1
ATOM 1657 C C . LYS A 1 203 ? -12.068 -38.315 18.881 1.00 95.38 203 LYS A C 1
ATOM 1659 O O . LYS A 1 203 ? -11.909 -38.633 20.050 1.00 95.38 203 LYS A O 1
ATOM 1664 N N . LYS A 1 204 ? -11.927 -37.048 18.465 1.00 95.25 204 LYS A N 1
ATOM 1665 C CA . LYS A 1 204 ? -11.543 -35.942 19.363 1.00 95.25 204 LYS A CA 1
ATOM 1666 C C . LYS A 1 204 ? -12.679 -35.427 20.245 1.00 95.25 204 LYS A C 1
ATOM 1668 O O . LYS A 1 204 ? -12.415 -34.995 21.360 1.00 95.25 204 LYS A O 1
ATOM 1673 N N . TYR A 1 205 ? -13.906 -35.397 19.732 1.00 92.25 205 TYR A N 1
ATOM 1674 C CA . TYR A 1 205 ? -15.027 -34.699 20.371 1.00 92.25 205 TYR A CA 1
ATOM 1675 C C . TYR A 1 205 ? -16.236 -35.600 20.651 1.00 92.25 205 TYR A C 1
ATOM 1677 O O . TYR A 1 205 ? -17.175 -35.152 21.305 1.00 92.25 205 TYR A O 1
ATOM 1685 N N . GLY A 1 206 ? -16.235 -36.850 20.184 1.00 94.19 206 GLY A N 1
ATOM 1686 C CA . GLY A 1 206 ? -17.317 -37.811 20.391 1.00 94.19 206 GLY A CA 1
ATOM 1687 C C . GLY A 1 206 ? -18.674 -37.258 19.958 1.00 94.19 206 GLY A C 1
ATOM 1688 O O . GLY A 1 206 ? -18.817 -36.694 18.871 1.00 94.19 206 GLY A O 1
ATOM 1689 N N . SER A 1 207 ? -19.657 -37.349 20.855 1.00 87.44 207 SER A N 1
ATOM 1690 C CA . SER A 1 207 ? -21.012 -36.803 20.688 1.00 87.44 207 SER A CA 1
ATOM 1691 C C . SER A 1 207 ? -21.061 -35.278 20.520 1.00 87.44 207 SER A C 1
ATOM 1693 O O . SER A 1 207 ? -22.038 -34.747 19.993 1.00 87.44 207 SER A O 1
ATOM 1695 N N . ASN A 1 208 ? -19.998 -34.562 20.901 1.00 89.31 208 ASN A N 1
ATOM 1696 C CA . ASN A 1 208 ? -19.883 -33.116 20.715 1.00 89.31 208 ASN A CA 1
ATOM 1697 C C . ASN A 1 208 ? -19.281 -32.718 19.358 1.00 89.31 208 ASN A C 1
ATOM 1699 O O . ASN A 1 208 ? -19.047 -31.532 19.109 1.00 89.31 208 ASN A O 1
ATOM 1703 N N . ALA A 1 209 ? -19.014 -33.671 18.461 1.00 92.19 209 ALA A N 1
ATOM 1704 C CA . ALA A 1 209 ? -18.548 -33.347 17.121 1.00 92.19 209 ALA A CA 1
ATOM 1705 C C . ALA A 1 209 ? -19.605 -32.518 16.368 1.00 92.19 209 ALA A C 1
ATOM 1707 O O . ALA A 1 209 ? -20.782 -32.876 16.307 1.00 92.19 209 ALA A O 1
ATOM 1708 N N . ARG A 1 210 ? -19.186 -31.400 15.756 1.00 90.06 210 ARG A N 1
ATOM 1709 C CA . ARG A 1 210 ? -20.113 -30.424 15.151 1.00 90.06 210 ARG A CA 1
ATOM 1710 C C . ARG A 1 210 ? -21.017 -31.020 14.073 1.00 90.06 210 ARG A C 1
ATOM 1712 O O . ARG A 1 210 ? -22.146 -30.565 13.930 1.00 90.06 210 ARG A O 1
ATOM 1719 N N . HIS A 1 211 ? -20.544 -31.994 13.291 1.00 88.81 211 HIS A N 1
ATOM 1720 C CA . HIS A 1 211 ? -21.383 -32.634 12.271 1.00 88.81 211 HIS A CA 1
ATOM 1721 C C . HIS A 1 211 ? -22.402 -33.599 12.878 1.00 88.81 211 HIS A C 1
ATOM 1723 O O . HIS A 1 211 ? -23.517 -33.634 12.377 1.00 88.81 211 HIS A O 1
ATOM 1729 N N . ILE A 1 212 ? -22.072 -34.297 13.971 1.00 89.81 212 ILE A N 1
ATOM 1730 C CA . ILE A 1 212 ? -23.030 -35.119 14.729 1.00 89.81 212 ILE A CA 1
ATOM 1731 C C . ILE A 1 212 ? -24.087 -34.219 15.370 1.00 89.81 212 ILE A C 1
ATOM 1733 O O . ILE A 1 212 ? -25.277 -34.468 15.222 1.00 89.81 212 ILE A O 1
ATOM 1737 N N . GLN A 1 213 ? -23.675 -33.118 16.007 1.00 90.69 213 GLN A N 1
ATOM 1738 C CA . GLN A 1 213 ? -24.607 -32.142 16.579 1.00 90.69 213 GLN A CA 1
ATOM 1739 C C . GLN A 1 213 ? -25.514 -31.524 15.513 1.00 90.69 213 GLN A C 1
ATOM 1741 O O . GLN A 1 213 ? -26.708 -31.358 15.741 1.00 90.69 213 GLN A O 1
ATOM 1746 N N . LYS A 1 214 ? -24.962 -31.194 14.340 1.00 89.44 214 LYS A N 1
ATOM 1747 C CA . LYS A 1 214 ? -25.741 -30.669 13.218 1.00 89.44 214 LYS A CA 1
ATOM 1748 C C . LYS A 1 214 ? -26.743 -31.707 12.708 1.00 89.44 214 LYS A C 1
ATOM 1750 O O . LYS A 1 214 ? -27.907 -31.364 12.556 1.00 89.44 214 LYS A O 1
ATOM 1755 N N . GLN A 1 215 ? -26.320 -32.959 12.537 1.00 88.00 215 GLN A N 1
ATOM 1756 C CA . GLN A 1 215 ? -27.190 -34.057 12.115 1.00 88.00 215 GLN A CA 1
ATOM 1757 C C . GLN A 1 215 ? -28.307 -34.328 13.135 1.00 88.00 215 GLN A C 1
ATOM 1759 O O . GLN A 1 215 ? -29.465 -34.442 12.752 1.00 88.00 215 GLN A O 1
ATOM 1764 N N . ALA A 1 216 ? -27.991 -34.357 14.431 1.00 86.19 216 ALA A N 1
ATOM 1765 C CA . ALA A 1 216 ? -28.980 -34.516 15.497 1.00 86.19 216 ALA A CA 1
ATOM 1766 C C . ALA A 1 216 ? -29.967 -33.337 15.540 1.00 86.19 216 ALA A C 1
ATOM 1768 O O . ALA A 1 216 ? -31.166 -33.530 15.724 1.00 86.19 216 ALA A O 1
ATOM 1769 N N . LYS A 1 217 ? -29.479 -32.110 15.318 1.00 84.50 217 LYS A N 1
ATOM 1770 C CA . LYS A 1 217 ? -30.312 -30.904 15.261 1.00 84.50 217 LYS A CA 1
ATOM 1771 C C . LYS A 1 217 ? -31.231 -30.900 14.039 1.00 84.50 217 LYS A C 1
ATOM 1773 O O . LYS A 1 217 ? -32.389 -30.530 14.171 1.00 84.50 217 LYS A O 1
ATOM 1778 N N . GLU A 1 218 ? -30.743 -31.345 12.885 1.00 81.38 218 GLU A N 1
ATOM 1779 C CA . GLU A 1 218 ? -31.539 -31.510 11.662 1.00 81.38 218 GLU A CA 1
ATOM 1780 C C . GLU A 1 218 ? -32.594 -32.612 11.822 1.00 81.38 218 GLU A C 1
ATOM 1782 O O . GLU A 1 218 ? -33.739 -32.409 11.441 1.00 81.38 218 GLU A O 1
ATOM 1787 N N . GLN A 1 219 ? -32.263 -33.738 12.460 1.00 76.50 219 GLN A N 1
ATOM 1788 C CA . GLN A 1 219 ? -33.232 -34.799 12.766 1.00 76.50 219 GLN A CA 1
ATOM 1789 C C . GLN A 1 219 ? -34.289 -34.358 13.787 1.00 76.50 219 GLN A C 1
ATOM 1791 O O . GLN A 1 219 ? -35.457 -34.719 13.660 1.00 76.50 219 GLN A O 1
ATOM 1796 N N . ALA A 1 220 ? -33.906 -33.544 14.774 1.00 74.69 220 ALA A N 1
ATOM 1797 C CA . ALA A 1 220 ? -34.850 -32.935 15.706 1.00 74.69 220 ALA A CA 1
ATOM 1798 C C . ALA A 1 220 ? -35.747 -31.892 15.014 1.00 74.69 220 ALA A C 1
ATOM 1800 O O . ALA A 1 220 ? -36.938 -31.820 15.303 1.00 74.69 220 ALA A O 1
ATOM 1801 N N . GLN A 1 221 ? -35.201 -31.117 14.070 1.00 65.50 221 GLN A N 1
ATOM 1802 C CA . GLN A 1 221 ? -35.959 -30.146 13.273 1.00 65.50 221 GLN A CA 1
ATOM 1803 C C . GLN A 1 221 ? -36.821 -30.796 12.180 1.00 65.50 221 GLN A C 1
ATOM 1805 O O . GLN A 1 221 ? -37.855 -30.241 11.825 1.00 65.50 221 GLN A O 1
ATOM 1810 N N . GLY A 1 222 ? -36.468 -31.985 11.691 1.00 60.44 222 GLY A N 1
ATOM 1811 C CA . GLY A 1 222 ? -37.255 -32.746 10.716 1.00 60.44 222 GLY A CA 1
ATOM 1812 C C . GLY A 1 222 ? -38.598 -33.263 11.247 1.00 60.44 222 GLY A C 1
ATOM 1813 O O . GLY A 1 222 ? -39.406 -33.744 10.465 1.00 60.44 222 GLY A O 1
ATOM 1814 N N . LYS A 1 223 ? -38.864 -33.140 12.556 1.00 59.28 223 LYS A N 1
ATOM 1815 C CA . LYS A 1 223 ? -40.176 -33.403 13.176 1.00 59.28 223 LYS A CA 1
ATOM 1816 C C . LYS A 1 223 ? -41.046 -32.147 13.313 1.00 59.28 223 LYS A C 1
ATOM 1818 O O . LYS A 1 223 ? -42.061 -32.180 14.003 1.00 59.28 223 LYS A O 1
ATOM 1823 N N . ASN A 1 224 ? -40.640 -31.025 12.718 1.00 63.31 224 ASN A N 1
ATOM 1824 C CA . ASN A 1 224 ? -41.435 -29.805 12.750 1.00 63.31 224 ASN A CA 1
ATOM 1825 C C . ASN A 1 224 ? -42.587 -29.888 11.732 1.00 63.31 224 ASN A C 1
ATOM 1827 O O . ASN A 1 224 ? -42.466 -30.561 10.703 1.00 63.31 224 ASN A O 1
ATOM 1831 N N . ARG A 1 225 ? -43.699 -29.200 12.027 1.00 62.34 225 ARG A N 1
ATOM 1832 C CA . ARG A 1 225 ? -44.954 -29.211 11.240 1.00 62.34 225 ARG A CA 1
ATOM 1833 C C . ARG A 1 225 ? -44.771 -28.916 9.741 1.00 62.34 225 ARG A C 1
ATOM 1835 O O . ARG A 1 225 ? -45.593 -29.351 8.946 1.00 62.34 225 ARG A O 1
ATOM 1842 N N . ASP A 1 226 ? -43.670 -28.265 9.370 1.00 61.44 226 ASP A N 1
ATOM 1843 C CA . ASP A 1 226 ? -43.363 -27.826 8.003 1.00 61.44 226 ASP A CA 1
ATOM 1844 C C . ASP A 1 226 ? -42.442 -28.790 7.227 1.00 61.44 226 ASP A C 1
ATOM 1846 O O . ASP A 1 226 ? -41.959 -28.459 6.147 1.00 61.44 226 ASP A O 1
ATOM 1850 N N . SER A 1 227 ? -42.180 -29.995 7.749 1.00 63.38 227 SER A N 1
ATOM 1851 C CA . SER A 1 227 ? -41.311 -31.016 7.122 1.00 63.38 227 SER A CA 1
ATOM 1852 C C . SER A 1 227 ? -41.778 -31.522 5.745 1.00 63.38 227 SER A C 1
ATOM 1854 O O . SER A 1 227 ? -41.047 -32.264 5.091 1.00 63.38 227 SER A O 1
ATOM 1856 N N . GLY A 1 228 ? -42.954 -31.088 5.285 1.00 61.25 228 GLY A N 1
ATOM 1857 C CA . GLY A 1 228 ? -43.487 -31.334 3.947 1.00 61.25 228 GLY A CA 1
ATOM 1858 C C . GLY A 1 228 ? -43.677 -30.073 3.106 1.00 61.25 228 GLY A C 1
ATOM 1859 O O . GLY A 1 228 ? -44.414 -30.141 2.137 1.00 61.25 228 GLY A O 1
ATOM 1860 N N . TRP A 1 229 ? -43.090 -28.925 3.455 1.00 64.25 229 TRP A N 1
ATOM 1861 C CA . TRP A 1 229 ? -43.261 -27.673 2.704 1.00 64.25 229 TRP A CA 1
ATOM 1862 C C . TRP A 1 229 ? -41.926 -27.154 2.145 1.00 64.25 229 TRP A C 1
ATOM 1864 O O . TRP A 1 229 ? -41.065 -26.678 2.882 1.00 64.25 229 TRP A O 1
ATOM 1874 N N . ASP A 1 230 ? -41.752 -27.221 0.820 1.00 72.56 230 ASP A N 1
ATOM 1875 C CA . ASP A 1 230 ? -40.605 -26.640 0.102 1.00 72.56 230 ASP A CA 1
ATOM 1876 C C . ASP A 1 230 ? -40.955 -25.206 -0.342 1.00 72.56 230 ASP A C 1
ATOM 1878 O O . ASP A 1 230 ? -41.905 -25.002 -1.099 1.00 72.56 230 ASP A O 1
ATOM 1882 N N . LEU A 1 231 ? -40.173 -24.194 0.066 1.00 62.97 231 LEU A N 1
ATOM 1883 C CA . LEU A 1 231 ? -40.414 -22.777 -0.279 1.00 62.97 231 LEU A CA 1
ATOM 1884 C C . LEU A 1 231 ? -40.427 -22.496 -1.791 1.00 62.97 231 LEU A C 1
ATOM 1886 O O . LEU A 1 231 ? -40.914 -21.452 -2.220 1.00 62.97 231 LEU A O 1
ATOM 1890 N N . ARG A 1 232 ? -39.877 -23.398 -2.610 1.00 67.62 232 ARG A N 1
ATOM 1891 C CA . ARG A 1 232 ? -39.905 -23.295 -4.075 1.00 67.62 232 ARG A CA 1
ATOM 1892 C C . ARG A 1 232 ? -41.013 -24.112 -4.733 1.00 67.62 232 ARG A C 1
ATOM 1894 O O . ARG A 1 232 ? -41.267 -23.898 -5.916 1.00 67.62 232 ARG A O 1
ATOM 1901 N N . ARG A 1 233 ? -41.602 -25.074 -4.021 1.00 63.12 233 ARG A N 1
ATOM 1902 C CA . ARG A 1 233 ? -42.393 -26.162 -4.617 1.00 63.12 233 ARG A CA 1
ATOM 1903 C C . ARG A 1 233 ? -43.758 -26.393 -3.961 1.00 63.12 233 ARG A C 1
ATOM 1905 O O . ARG A 1 233 ? -44.592 -27.040 -4.578 1.00 63.12 233 ARG A O 1
ATOM 1912 N N . GLY A 1 234 ? -44.008 -25.833 -2.777 1.00 72.56 234 GLY A N 1
ATOM 1913 C CA . GLY A 1 234 ? -45.239 -26.043 -2.011 1.00 72.56 234 GLY A CA 1
ATOM 1914 C C . GLY A 1 234 ? -45.211 -27.329 -1.180 1.00 72.56 234 GLY A C 1
ATOM 1915 O O . GLY A 1 234 ? -44.138 -27.857 -0.880 1.00 72.56 234 GLY A O 1
ATOM 1916 N N . ALA A 1 235 ? -46.390 -27.814 -0.784 1.00 64.25 235 ALA A N 1
ATOM 1917 C CA . ALA A 1 235 ? -46.547 -29.032 0.006 1.00 64.25 235 ALA A CA 1
ATOM 1918 C C . ALA A 1 235 ? -46.095 -30.273 -0.792 1.00 64.25 235 ALA A C 1
ATOM 1920 O O . ALA A 1 235 ? -46.761 -30.680 -1.739 1.00 64.25 235 ALA A O 1
ATOM 1921 N N . THR A 1 236 ? -44.970 -30.878 -0.425 1.00 61.88 236 THR A N 1
ATOM 1922 C CA . THR A 1 236 ? -44.477 -32.141 -0.981 1.00 61.88 236 THR A CA 1
ATOM 1923 C C . THR A 1 236 ? -44.860 -33.283 -0.051 1.00 61.88 236 THR A C 1
ATOM 1925 O O . THR A 1 236 ? -44.502 -33.267 1.131 1.00 61.88 236 THR A O 1
ATOM 1928 N N . THR A 1 237 ? -45.558 -34.289 -0.572 1.00 52.53 237 THR A N 1
ATOM 1929 C CA . THR A 1 237 ? -45.811 -35.518 0.186 1.00 52.53 237 THR A CA 1
ATOM 1930 C C . THR A 1 237 ? -44.549 -36.382 0.206 1.00 52.53 237 THR A C 1
ATOM 1932 O O . THR A 1 237 ? -43.678 -36.277 -0.659 1.00 52.53 237 THR A O 1
ATOM 1935 N N . GLN A 1 238 ? -44.405 -37.231 1.224 1.00 52.91 238 GLN A N 1
ATOM 1936 C CA . GLN A 1 238 ? -43.201 -38.046 1.430 1.00 52.91 238 GLN A CA 1
ATOM 1937 C C . GLN A 1 238 ? -42.908 -38.997 0.247 1.00 52.91 238 GLN A C 1
ATOM 1939 O O . GLN A 1 238 ? -41.764 -39.419 0.064 1.00 52.91 238 GLN A O 1
ATOM 1944 N N . GLU A 1 239 ? -43.908 -39.287 -0.586 1.00 49.44 239 GLU A N 1
ATOM 1945 C CA . GLU A 1 239 ? -43.824 -40.169 -1.753 1.00 49.44 239 GLU A CA 1
ATOM 1946 C C . GLU A 1 239 ? -43.072 -39.533 -2.940 1.00 49.44 239 GLU A C 1
ATOM 1948 O O . GLU A 1 239 ? -42.319 -40.215 -3.640 1.00 49.44 239 GLU A O 1
ATOM 1953 N N . ASP A 1 240 ? -43.119 -38.202 -3.078 1.00 55.91 240 ASP A N 1
ATOM 1954 C CA . ASP A 1 240 ? -42.438 -37.469 -4.158 1.00 55.91 240 ASP A CA 1
ATOM 1955 C C . ASP A 1 240 ? -40.909 -37.428 -3.992 1.00 55.91 240 ASP A C 1
ATOM 1957 O O . ASP A 1 240 ? -40.165 -37.139 -4.932 1.00 55.91 240 ASP A O 1
ATOM 1961 N N . THR A 1 241 ? -40.397 -37.748 -2.798 1.00 54.25 241 THR A N 1
ATOM 1962 C CA . THR A 1 241 ? -38.950 -37.702 -2.518 1.00 54.25 241 THR A CA 1
ATOM 1963 C C . THR A 1 241 ? -38.170 -38.906 -3.052 1.00 54.25 241 THR A C 1
ATOM 1965 O O . THR A 1 241 ? -36.937 -38.888 -3.025 1.00 54.25 241 THR A O 1
ATOM 1968 N N . ARG A 1 242 ? -38.844 -39.941 -3.579 1.00 49.59 242 ARG A N 1
ATOM 1969 C CA . ARG A 1 242 ? -38.190 -41.138 -4.153 1.00 49.59 242 ARG A CA 1
ATOM 1970 C C . ARG A 1 242 ? -38.451 -41.360 -5.647 1.00 49.59 242 ARG A C 1
ATOM 1972 O O . ARG A 1 242 ? -38.078 -42.400 -6.186 1.00 49.59 242 ARG A O 1
ATOM 1979 N N . GLY A 1 243 ? -39.005 -40.372 -6.346 1.00 43.62 243 GLY A N 1
ATOM 1980 C CA . GLY A 1 243 ? -39.311 -40.463 -7.771 1.00 43.62 243 GLY A CA 1
ATOM 1981 C C . GLY A 1 243 ? -38.260 -39.833 -8.689 1.00 43.62 243 GLY A C 1
ATOM 1982 O O . GLY A 1 243 ? -38.283 -38.634 -8.929 1.00 43.62 243 GLY A O 1
ATOM 1983 N N . ARG A 1 244 ? -37.445 -40.689 -9.320 1.00 40.38 244 ARG A N 1
ATOM 1984 C CA . ARG A 1 244 ? -37.031 -40.567 -10.735 1.00 40.38 244 ARG A CA 1
ATOM 1985 C C . ARG A 1 244 ? -35.984 -39.494 -11.105 1.00 40.38 244 ARG A C 1
ATOM 1987 O O . ARG A 1 244 ? -36.283 -38.355 -11.432 1.00 40.38 244 ARG A O 1
ATOM 1994 N N . TYR A 1 245 ? -34.733 -39.956 -11.142 1.00 38.25 245 TYR A N 1
ATOM 1995 C CA . TYR A 1 245 ? -33.735 -39.751 -12.204 1.00 38.25 245 TYR A CA 1
ATOM 1996 C C . TYR A 1 245 ? -33.948 -38.593 -13.191 1.00 38.25 245 TYR A C 1
ATOM 1998 O O . TYR A 1 245 ? -34.935 -38.517 -13.920 1.00 38.25 245 TYR A O 1
ATOM 2006 N N . GLY A 1 246 ? -32.914 -37.759 -13.289 1.00 41.22 246 GLY A N 1
ATOM 2007 C CA . GLY A 1 246 ? -32.868 -36.631 -14.201 1.00 41.22 246 GLY A CA 1
ATOM 2008 C C . GLY A 1 246 ? -32.881 -37.009 -15.677 1.00 41.22 246 GLY A C 1
ATOM 2009 O O . GLY A 1 246 ? -32.335 -38.026 -16.085 1.00 41.22 246 GLY A O 1
ATOM 2010 N N . ARG A 1 247 ? -33.424 -36.108 -16.491 1.00 36.44 247 ARG A N 1
ATOM 2011 C CA . ARG A 1 247 ? -32.895 -35.726 -17.806 1.00 36.44 247 ARG A CA 1
ATOM 2012 C C . ARG A 1 247 ? -33.782 -34.630 -18.378 1.00 36.44 247 ARG A C 1
ATOM 2014 O O . ARG A 1 247 ? -34.991 -34.781 -18.430 1.00 36.44 247 ARG A O 1
ATOM 2021 N N . ASN A 1 248 ? -33.130 -33.558 -18.813 1.00 37.47 248 ASN A N 1
ATOM 2022 C CA . ASN A 1 248 ? -33.435 -32.745 -19.987 1.00 37.47 248 ASN A CA 1
ATOM 2023 C C . ASN A 1 248 ? -34.857 -32.778 -20.558 1.00 37.47 248 ASN A C 1
ATOM 2025 O O . ASN A 1 248 ? -35.280 -33.796 -21.094 1.00 37.47 248 ASN A O 1
ATOM 2029 N N . LYS A 1 249 ? -35.454 -31.586 -20.634 1.00 36.12 249 LYS A N 1
ATOM 2030 C CA . LYS A 1 249 ? -36.205 -30.977 -21.757 1.00 36.12 249 LYS A CA 1
ATOM 2031 C C . LYS A 1 249 ? -36.967 -29.790 -21.128 1.00 36.12 249 LYS A C 1
ATOM 2033 O O . LYS A 1 249 ? -37.460 -29.931 -20.024 1.00 36.12 249 LYS A O 1
ATOM 2038 N N . ILE A 1 250 ? -37.102 -28.583 -21.662 1.00 33.94 250 ILE A N 1
ATOM 2039 C CA . ILE A 1 250 ? -36.896 -27.987 -22.979 1.00 33.94 250 ILE A CA 1
ATOM 2040 C C . ILE A 1 250 ? -36.979 -26.462 -22.771 1.00 33.94 250 ILE A C 1
ATOM 2042 O O . ILE A 1 250 ? -37.671 -25.985 -21.874 1.00 33.94 250 ILE A O 1
ATOM 2046 N N . ARG A 1 251 ? -36.284 -25.707 -23.627 1.00 41.66 251 ARG A N 1
ATOM 2047 C CA . ARG A 1 251 ? -36.520 -24.279 -23.889 1.00 41.66 251 ARG A CA 1
ATOM 2048 C C . ARG A 1 251 ? -37.983 -24.022 -24.292 1.00 41.66 251 ARG A C 1
ATOM 2050 O O . ARG A 1 251 ? -38.414 -24.521 -25.321 1.00 41.66 251 ARG A O 1
ATOM 2057 N N . GLY A 1 252 ? -38.679 -23.142 -23.584 1.00 33.16 252 GLY A N 1
ATOM 2058 C CA . GLY A 1 252 ? -39.872 -22.440 -24.070 1.00 33.16 252 GLY A CA 1
ATOM 2059 C C . GLY A 1 252 ? -39.935 -21.111 -23.321 1.00 33.16 252 GLY A C 1
ATOM 2060 O O . GLY A 1 252 ? -39.880 -21.110 -22.100 1.00 33.16 252 GLY A O 1
ATOM 2061 N N . SER A 1 253 ? -39.860 -19.941 -23.958 1.00 35.25 253 SER A N 1
ATOM 2062 C CA . SER A 1 253 ? -40.839 -19.467 -24.942 1.00 35.25 253 SER A CA 1
ATOM 2063 C C . SER A 1 253 ? -42.249 -19.815 -24.477 1.00 35.25 253 SER A C 1
ATOM 2065 O O . SER A 1 253 ? -42.746 -20.897 -24.755 1.00 35.25 253 SER A O 1
ATOM 2067 N N . GLN A 1 254 ? -42.862 -18.951 -23.678 1.00 34.59 254 GLN A N 1
ATOM 2068 C CA . GLN A 1 254 ? -43.862 -18.027 -24.200 1.00 34.59 254 GLN A CA 1
ATOM 2069 C C . GLN A 1 254 ? -44.409 -17.165 -23.063 1.00 34.59 254 GLN A C 1
ATOM 2071 O O . GLN A 1 254 ? -44.941 -17.641 -22.063 1.00 34.59 254 GLN A O 1
ATOM 2076 N N . ARG A 1 255 ? -44.263 -15.860 -23.278 1.00 41.59 255 ARG A N 1
ATOM 2077 C CA . ARG A 1 255 ? -45.046 -14.790 -22.676 1.00 41.59 255 ARG A CA 1
ATOM 2078 C C . ARG A 1 255 ? -46.525 -15.104 -22.920 1.00 41.59 255 ARG A C 1
ATOM 2080 O O . ARG A 1 255 ? -46.957 -15.109 -24.068 1.00 41.59 255 ARG A O 1
ATOM 2087 N N . LYS A 1 256 ? -47.278 -15.377 -21.857 1.00 42.47 256 LYS A N 1
ATOM 2088 C CA . LYS A 1 256 ? -48.737 -15.265 -21.869 1.00 42.47 256 LYS A CA 1
ATOM 2089 C C . LYS A 1 256 ? -49.104 -14.030 -21.068 1.00 42.47 256 LYS A C 1
ATOM 2091 O O . LYS A 1 256 ? -48.991 -14.011 -19.847 1.00 42.47 256 LYS A O 1
ATOM 2096 N N . GLU A 1 257 ? -49.477 -12.994 -21.801 1.00 33.81 257 GLU A N 1
ATOM 2097 C CA . GLU A 1 257 ? -50.320 -11.929 -21.285 1.00 33.81 257 GLU A CA 1
ATOM 2098 C C . GLU A 1 257 ? -51.726 -12.500 -21.094 1.00 33.81 257 GLU A C 1
ATOM 2100 O O . GLU A 1 257 ? -52.230 -13.230 -21.949 1.00 33.81 257 GLU A O 1
ATOM 2105 N N . ALA A 1 258 ? -52.339 -12.178 -19.962 1.00 41.81 258 ALA A N 1
ATOM 2106 C CA . ALA A 1 258 ? -53.775 -12.262 -19.777 1.00 41.81 258 ALA A CA 1
ATOM 2107 C C . ALA A 1 258 ? -54.202 -10.984 -19.058 1.00 41.81 258 ALA A C 1
ATOM 2109 O O . ALA A 1 258 ? -53.922 -10.768 -17.880 1.00 41.81 258 ALA A O 1
ATOM 2110 N N . THR A 1 259 ? -54.813 -10.112 -19.845 1.00 36.84 259 THR A N 1
ATOM 2111 C CA . THR A 1 259 ? -55.614 -8.962 -19.455 1.00 36.84 259 THR A CA 1
ATOM 2112 C C . THR A 1 259 ? -56.732 -9.413 -18.516 1.00 36.84 259 THR A C 1
ATOM 2114 O O . THR A 1 259 ? -57.366 -10.440 -18.747 1.00 36.84 259 THR A O 1
ATOM 2117 N N . GLY A 1 260 ? -56.992 -8.634 -17.471 1.00 39.75 260 GLY A N 1
ATOM 2118 C CA . GLY A 1 260 ? -58.057 -8.908 -16.513 1.00 39.75 260 GLY A CA 1
ATOM 2119 C C . GLY A 1 260 ? -58.177 -7.777 -15.507 1.00 39.75 260 GLY A C 1
ATOM 2120 O O . GLY A 1 260 ? -57.737 -7.894 -14.369 1.00 39.75 260 GLY A O 1
ATOM 2121 N N . SER A 1 261 ? -58.721 -6.653 -15.964 1.00 43.06 261 SER A N 1
ATOM 2122 C CA . SER A 1 261 ? -59.256 -5.582 -15.130 1.00 43.06 261 SER A CA 1
ATOM 2123 C C . SER A 1 261 ? -60.252 -6.146 -14.119 1.00 43.06 261 SER A C 1
ATOM 2125 O O . SER A 1 261 ? -61.213 -6.775 -14.544 1.00 43.06 261 SER A O 1
ATOM 2127 N N . ASN A 1 262 ? -60.040 -5.894 -12.825 1.00 49.03 262 ASN A N 1
ATOM 2128 C CA . ASN A 1 262 ? -61.103 -5.666 -11.843 1.00 49.03 262 ASN A CA 1
ATOM 2129 C C . ASN A 1 262 ? -60.508 -5.002 -10.595 1.00 49.03 262 ASN A C 1
ATOM 2131 O O . ASN A 1 262 ? -59.835 -5.613 -9.768 1.00 49.03 262 ASN A O 1
ATOM 2135 N N . THR A 1 263 ? -60.761 -3.703 -10.506 1.00 41.34 263 THR A N 1
ATOM 2136 C CA . THR A 1 263 ? -60.676 -2.864 -9.316 1.00 41.34 263 THR A CA 1
ATOM 2137 C C . THR A 1 263 ? -61.547 -3.417 -8.191 1.00 41.34 263 THR A C 1
ATOM 2139 O O . THR A 1 263 ? -62.767 -3.446 -8.311 1.00 41.34 263 THR A O 1
ATOM 2142 N N . ALA A 1 264 ? -60.925 -3.749 -7.063 1.00 40.06 264 ALA A N 1
ATOM 2143 C CA . ALA A 1 264 ? -61.550 -3.660 -5.750 1.00 40.06 264 ALA A CA 1
ATOM 2144 C C . ALA A 1 264 ? -60.484 -3.167 -4.763 1.00 40.06 264 ALA A C 1
ATOM 2146 O O . ALA A 1 264 ? -59.487 -3.842 -4.510 1.00 40.06 264 ALA A O 1
ATOM 2147 N N . GLN A 1 265 ? -60.664 -1.946 -4.259 1.00 49.34 265 GLN A N 1
ATOM 2148 C CA . GLN A 1 265 ? -59.860 -1.403 -3.170 1.00 49.34 265 GLN A CA 1
ATOM 2149 C C . GLN A 1 265 ? -60.146 -2.226 -1.910 1.00 49.34 265 GLN A C 1
ATOM 2151 O O . GLN A 1 265 ? -61.211 -2.103 -1.312 1.00 49.34 265 GLN A O 1
ATOM 2156 N N . VAL A 1 266 ? -59.204 -3.081 -1.514 1.00 43.97 266 VAL A N 1
ATOM 2157 C CA . VAL A 1 266 ? -59.245 -3.740 -0.206 1.00 43.97 266 VAL A CA 1
ATOM 2158 C C . VAL A 1 266 ? -58.602 -2.798 0.805 1.00 43.97 266 VAL A C 1
ATOM 2160 O O . VAL A 1 266 ? -57.436 -2.423 0.681 1.00 43.97 266 VAL A O 1
ATOM 2163 N N . GLN A 1 267 ? -59.407 -2.383 1.778 1.00 49.03 267 GLN A N 1
ATOM 2164 C CA . GLN A 1 267 ? -59.022 -1.537 2.902 1.00 49.03 267 GLN A CA 1
ATOM 2165 C C . GLN A 1 267 ? -57.855 -2.161 3.684 1.00 49.03 267 GLN A C 1
ATOM 2167 O O . GLN A 1 267 ? -57.818 -3.367 3.930 1.00 49.03 267 GLN A O 1
ATOM 2172 N N . ALA A 1 268 ? -56.895 -1.324 4.078 1.00 47.47 268 ALA A N 1
ATOM 2173 C CA . ALA A 1 268 ? -55.754 -1.728 4.886 1.00 47.47 268 ALA A CA 1
ATOM 2174 C C . ALA A 1 268 ? -56.207 -2.134 6.300 1.00 47.47 268 ALA A C 1
ATOM 2176 O O . ALA A 1 268 ? -56.694 -1.304 7.066 1.00 47.47 268 ALA A O 1
ATOM 2177 N N . LEU A 1 269 ? -56.017 -3.407 6.655 1.00 54.62 269 LEU A N 1
ATOM 2178 C CA . LEU A 1 269 ? -56.107 -3.875 8.039 1.00 54.62 269 LEU A CA 1
ATOM 2179 C C . LEU A 1 269 ? -54.932 -3.312 8.868 1.00 54.62 269 LEU A C 1
ATOM 2181 O O . LEU A 1 269 ? -53.809 -3.246 8.357 1.00 54.62 269 LEU A O 1
ATOM 2185 N N . PRO A 1 270 ? -55.148 -2.929 10.141 1.00 64.75 270 PRO A N 1
ATOM 2186 C CA . PRO A 1 270 ? -54.081 -2.423 10.997 1.00 64.75 270 PRO A CA 1
ATOM 2187 C C . PRO A 1 270 ? -53.065 -3.526 11.359 1.00 64.75 270 PRO A C 1
ATOM 2189 O O . PRO A 1 270 ? -53.419 -4.707 11.422 1.00 64.75 270 PRO A O 1
ATOM 2192 N N . PRO A 1 271 ? -51.792 -3.166 11.618 1.00 57.16 271 PRO A N 1
ATOM 2193 C CA . PRO A 1 271 ? -50.745 -4.128 11.943 1.00 57.16 271 PRO A CA 1
ATOM 2194 C C . PRO A 1 271 ? -51.012 -4.821 13.287 1.00 57.16 271 PRO A C 1
ATOM 2196 O O . PRO A 1 271 ? -51.301 -4.177 14.294 1.00 57.16 271 PRO A O 1
ATOM 2199 N N . THR A 1 272 ? -50.855 -6.145 13.313 1.00 61.47 272 THR A N 1
ATOM 2200 C CA . THR A 1 272 ? -50.940 -6.966 14.529 1.00 61.47 272 THR A CA 1
ATOM 2201 C C . THR A 1 272 ? -49.892 -6.540 15.571 1.00 61.47 272 THR A C 1
ATOM 2203 O O . THR A 1 272 ? -48.734 -6.315 15.195 1.00 61.47 272 THR A O 1
ATOM 2206 N N . PRO A 1 273 ? -50.234 -6.471 16.872 1.00 59.12 273 PRO A N 1
ATOM 2207 C CA . PRO A 1 273 ? -49.292 -6.065 17.908 1.00 59.12 273 PRO A CA 1
ATOM 2208 C C . PRO A 1 273 ? -48.169 -7.096 18.099 1.00 59.12 273 PRO A C 1
ATOM 2210 O O . PRO A 1 273 ? -48.377 -8.307 18.042 1.00 59.12 273 PRO A O 1
ATOM 2213 N N . LYS A 1 274 ? -46.954 -6.588 18.330 1.00 54.72 274 LYS A N 1
ATOM 2214 C CA . LYS A 1 274 ? -45.754 -7.379 18.645 1.00 54.72 274 LYS A CA 1
ATOM 2215 C C . LYS A 1 274 ? -45.949 -8.128 19.975 1.00 54.72 274 LYS A C 1
ATOM 2217 O O . LYS A 1 274 ? -46.518 -7.542 20.896 1.00 54.72 274 LYS A O 1
ATOM 2222 N N . PRO A 1 275 ? -45.439 -9.365 20.126 1.00 51.94 275 PRO A N 1
ATOM 2223 C CA . PRO A 1 275 ? -45.505 -10.072 21.399 1.00 51.94 275 PRO A CA 1
ATOM 2224 C C . PRO A 1 275 ? -44.666 -9.345 22.459 1.00 51.94 275 PRO A C 1
ATOM 2226 O O . PRO A 1 275 ? -43.537 -8.923 22.199 1.00 51.94 275 PRO A O 1
ATOM 2229 N N . THR A 1 276 ? -45.236 -9.194 23.652 1.00 61.59 276 THR A N 1
ATOM 2230 C CA . THR A 1 276 ? -44.572 -8.642 24.836 1.00 61.59 276 THR A CA 1
ATOM 2231 C C . THR A 1 276 ? -43.450 -9.571 25.325 1.00 61.59 276 THR A C 1
ATOM 2233 O O . THR A 1 276 ? -43.527 -10.791 25.144 1.00 61.59 276 THR A O 1
ATOM 2236 N N . PRO A 1 277 ? -42.379 -9.029 25.935 1.00 52.53 277 PRO A N 1
ATOM 2237 C CA . PRO A 1 277 ? -41.323 -9.848 26.515 1.00 52.53 277 PRO A CA 1
ATOM 2238 C C . PRO A 1 277 ? -41.871 -10.653 27.701 1.00 52.53 277 PRO A C 1
ATOM 2240 O O . PRO A 1 277 ? -42.515 -10.110 28.594 1.00 52.53 277 PRO A O 1
ATOM 2243 N N . LEU A 1 278 ? -41.602 -11.960 27.690 1.00 57.94 278 LEU A N 1
ATOM 2244 C CA . LEU A 1 278 ? -41.912 -12.878 28.784 1.00 57.94 278 LEU A CA 1
ATOM 2245 C C . LEU A 1 278 ? -41.182 -12.431 30.060 1.00 57.94 278 LEU A C 1
ATOM 2247 O O . LEU A 1 278 ? -39.965 -12.248 30.056 1.00 57.94 278 LEU A O 1
ATOM 2251 N N . THR A 1 279 ? -41.945 -12.267 31.134 1.00 50.03 279 THR A N 1
ATOM 2252 C CA . THR A 1 279 ? -41.491 -11.996 32.500 1.00 50.03 279 THR A CA 1
ATOM 2253 C C . THR A 1 279 ? -40.583 -13.115 33.026 1.00 50.03 279 THR A C 1
ATOM 2255 O O . THR A 1 279 ? -40.745 -14.290 32.690 1.00 50.03 279 THR A O 1
ATOM 2258 N N . ASN A 1 280 ? -39.602 -12.741 33.853 1.00 56.97 280 ASN A N 1
ATOM 2259 C CA . ASN A 1 280 ? -38.516 -13.602 34.342 1.00 56.97 280 ASN A CA 1
ATOM 2260 C C . ASN A 1 280 ? -38.921 -14.580 35.466 1.00 56.97 280 ASN A C 1
ATOM 2262 O O . ASN A 1 280 ? -38.052 -15.209 36.061 1.00 56.97 280 ASN A O 1
ATOM 2266 N N . ASP A 1 281 ? -40.213 -14.780 35.719 1.00 61.72 281 ASP A N 1
ATOM 2267 C CA . ASP A 1 281 ? -40.703 -15.583 36.850 1.00 61.72 281 ASP A CA 1
ATOM 2268 C C . ASP A 1 281 ? -40.976 -17.046 36.471 1.00 61.72 281 ASP A C 1
ATOM 2270 O O . ASP A 1 281 ? -41.879 -17.699 36.994 1.00 61.72 281 ASP A O 1
ATOM 2274 N N . ARG A 1 282 ? -40.193 -17.598 35.535 1.00 64.31 282 ARG A N 1
ATOM 2275 C CA . ARG A 1 282 ? -40.194 -19.045 35.291 1.00 64.31 282 ARG A CA 1
ATOM 2276 C C . ARG A 1 282 ? -39.291 -19.719 36.327 1.00 64.31 282 ARG A C 1
ATOM 2278 O O . ARG A 1 282 ? -38.107 -19.382 36.373 1.00 64.31 282 ARG A O 1
ATOM 2285 N N . PRO A 1 283 ? -39.793 -20.688 37.119 1.00 69.69 283 PRO A N 1
ATOM 2286 C CA . PRO A 1 283 ? -38.974 -21.393 38.093 1.00 69.69 283 PRO A CA 1
ATOM 2287 C C . PRO A 1 283 ? -37.775 -22.052 37.407 1.00 69.69 283 PRO A C 1
ATOM 2289 O O . PRO A 1 283 ? -37.892 -22.729 36.382 1.00 69.69 283 PRO A O 1
ATOM 2292 N N . LEU A 1 284 ? -36.602 -21.790 37.982 1.00 66.94 284 LEU A N 1
ATOM 2293 C CA . LEU A 1 284 ? -35.301 -22.227 37.501 1.00 66.94 284 LEU A CA 1
ATOM 2294 C C . LEU A 1 284 ? -35.280 -23.754 37.344 1.00 66.94 284 LEU A C 1
ATOM 2296 O O . LEU A 1 284 ? -35.448 -24.490 38.314 1.00 66.94 284 LEU A O 1
ATOM 2300 N N . HIS A 1 285 ? -35.072 -24.233 36.118 1.00 65.88 285 HIS A N 1
ATOM 2301 C CA . HIS A 1 285 ? -35.116 -25.663 35.812 1.00 65.88 285 HIS A CA 1
ATOM 2302 C C . HIS A 1 285 ? -34.044 -26.440 36.620 1.00 65.88 285 HIS A C 1
ATOM 2304 O O . HIS A 1 285 ? -32.898 -25.979 36.707 1.00 65.88 285 HIS A O 1
ATOM 2310 N N . PRO A 1 286 ? -34.347 -27.636 37.168 1.00 73.69 286 PRO A N 1
ATOM 2311 C CA . PRO A 1 286 ? -33.474 -28.389 38.089 1.00 73.69 286 PRO A CA 1
ATOM 2312 C C . PRO A 1 286 ? -32.067 -28.701 37.544 1.00 73.69 286 PRO A C 1
ATOM 2314 O O . PRO A 1 286 ? -31.114 -28.878 38.305 1.00 73.69 286 PRO A O 1
ATOM 2317 N N . SER A 1 287 ? -31.887 -28.697 36.221 1.00 68.75 287 SER A N 1
ATOM 2318 C CA . SER A 1 287 ? -30.580 -28.872 35.574 1.00 68.75 287 SER A CA 1
ATOM 2319 C C . SER A 1 287 ? -29.582 -27.740 35.865 1.00 68.75 287 SER A C 1
ATOM 2321 O O . SER A 1 287 ? -28.375 -27.950 35.754 1.00 68.75 287 SER A O 1
ATOM 2323 N N . TRP A 1 288 ? -30.048 -26.548 36.255 1.00 66.81 288 TRP A N 1
ATOM 2324 C CA . TRP A 1 288 ? -29.173 -25.424 36.611 1.00 66.81 288 TRP A CA 1
ATOM 2325 C C . TRP A 1 288 ? -28.648 -25.557 38.047 1.00 66.81 288 TRP A C 1
ATOM 2327 O O . TRP A 1 288 ? -27.449 -25.399 38.279 1.00 66.81 288 TRP A O 1
ATOM 2337 N N . GLN A 1 289 ? -29.488 -25.970 38.999 1.00 71.00 289 GLN A N 1
ATOM 2338 C CA . GLN A 1 289 ? -29.047 -26.250 40.372 1.00 71.00 289 GLN A CA 1
ATOM 2339 C C . GLN A 1 289 ? -27.949 -27.330 40.405 1.00 71.00 289 GLN A C 1
ATOM 2341 O O . GLN A 1 289 ? -26.965 -27.198 41.133 1.00 71.00 289 GLN A O 1
ATOM 2346 N N . ALA A 1 290 ? -28.045 -28.346 39.540 1.00 74.12 290 ALA A N 1
ATOM 2347 C CA . ALA A 1 290 ? -27.001 -29.360 39.374 1.00 74.12 290 ALA A CA 1
ATOM 2348 C C . ALA A 1 290 ? -25.680 -28.788 38.815 1.00 74.12 290 ALA A C 1
ATOM 2350 O O . ALA A 1 290 ? -24.594 -29.223 39.202 1.00 74.12 290 ALA A O 1
ATOM 2351 N N . ALA A 1 291 ? -25.749 -27.795 37.924 1.00 74.50 291 ALA A N 1
ATOM 2352 C CA . ALA A 1 291 ? -24.569 -27.148 37.353 1.00 74.50 291 ALA A CA 1
ATOM 2353 C C . ALA A 1 291 ? -23.842 -26.235 38.358 1.00 74.50 291 ALA A C 1
ATOM 2355 O O . ALA A 1 291 ? -22.614 -26.140 38.302 1.00 74.50 291 ALA A O 1
ATOM 2356 N N . ILE A 1 292 ? -24.576 -25.599 39.278 1.00 76.00 292 ILE A N 1
ATOM 2357 C CA . ILE A 1 292 ? -24.008 -24.793 40.372 1.00 76.00 292 ILE A CA 1
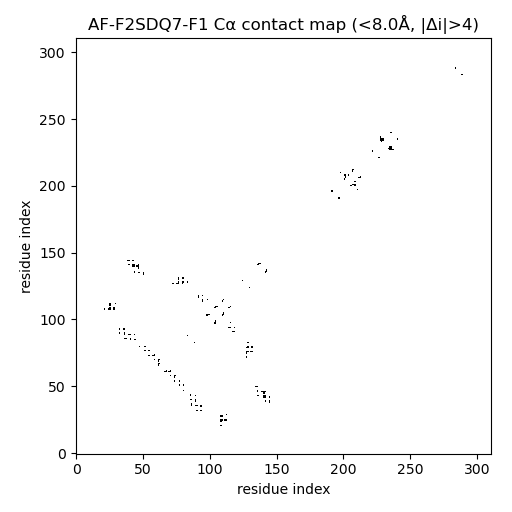ATOM 2358 C C . ILE A 1 292 ? -23.303 -25.709 41.381 1.00 76.00 292 ILE A C 1
ATOM 2360 O O . ILE A 1 292 ? -22.101 -25.553 41.594 1.00 76.00 292 ILE A O 1
ATOM 2364 N N . LYS A 1 293 ? -23.982 -26.764 41.857 1.00 79.62 293 LYS A N 1
ATOM 2365 C CA . LYS A 1 293 ? -23.401 -27.755 42.783 1.00 79.62 293 LYS A CA 1
ATOM 2366 C C . LYS A 1 293 ? -22.129 -28.415 42.237 1.00 79.62 293 LYS A C 1
ATOM 2368 O O . LYS A 1 293 ? -21.171 -28.636 42.970 1.00 79.62 293 LYS A O 1
ATOM 2373 N N . ARG A 1 294 ? -22.073 -28.685 40.926 1.00 76.44 294 ARG A N 1
ATOM 2374 C CA . ARG A 1 294 ? -20.884 -29.261 40.268 1.00 76.44 294 ARG A CA 1
ATOM 2375 C C . ARG A 1 294 ? -19.692 -28.301 40.209 1.00 76.44 294 ARG A C 1
ATOM 2377 O O . ARG A 1 294 ? -18.555 -28.757 40.106 1.00 76.44 294 ARG A O 1
ATOM 2384 N N . LYS A 1 295 ? -19.930 -26.986 40.198 1.00 76.19 295 LYS A N 1
ATOM 2385 C CA . LYS A 1 295 ? -18.856 -25.984 40.271 1.00 76.19 295 LYS A CA 1
ATOM 2386 C C . LYS A 1 295 ? -18.336 -25.859 41.700 1.00 76.19 295 LYS A C 1
ATOM 2388 O O . LYS A 1 295 ? -17.124 -25.887 41.878 1.00 76.19 295 LYS A O 1
ATOM 2393 N N . GLU A 1 296 ? -19.236 -25.818 42.679 1.00 76.31 296 GLU A N 1
ATOM 2394 C CA . GLU A 1 296 ? -18.901 -25.735 44.108 1.00 76.31 296 GLU A CA 1
ATOM 2395 C C . GLU A 1 296 ? -18.089 -26.950 44.582 1.00 76.31 296 GLU A C 1
ATOM 2397 O O . GLU A 1 296 ? -17.055 -26.790 45.229 1.00 76.31 296 GLU A O 1
ATOM 2402 N N . SER A 1 297 ? -18.455 -28.166 44.158 1.00 68.44 297 SER A N 1
ATOM 2403 C CA . SER A 1 297 ? -17.693 -29.375 44.503 1.00 68.44 297 SER A CA 1
ATOM 2404 C C . SER A 1 297 ? -16.275 -29.381 43.914 1.00 68.44 297 SER A C 1
ATOM 2406 O O . SER A 1 297 ? -15.365 -29.997 44.462 1.00 68.44 297 SER A O 1
ATOM 2408 N N . LYS A 1 298 ? -16.065 -28.702 42.779 1.00 65.62 298 LYS A N 1
ATOM 2409 C CA . LYS A 1 298 ? -14.772 -28.668 42.078 1.00 65.62 298 LYS A CA 1
ATOM 2410 C C . LYS A 1 298 ? -13.782 -27.693 42.715 1.00 65.62 298 LYS A C 1
ATOM 2412 O O . LYS A 1 298 ? -12.581 -27.890 42.583 1.00 65.62 298 LYS A O 1
ATOM 2417 N N . THR A 1 299 ? -14.280 -26.670 43.406 1.00 65.81 299 THR A N 1
ATOM 2418 C CA . THR A 1 299 ? -13.466 -25.717 44.176 1.00 65.81 299 THR A CA 1
ATOM 2419 C C . THR A 1 299 ? -13.104 -26.227 45.571 1.00 65.81 299 THR A C 1
ATOM 2421 O O . THR A 1 299 ? -12.217 -25.669 46.205 1.00 65.81 299 THR A O 1
ATOM 2424 N N . GLN A 1 300 ? -13.757 -27.292 46.044 1.00 65.94 300 GLN A N 1
ATOM 2425 C CA . GLN A 1 300 ? -13.611 -27.806 47.409 1.00 65.94 300 GLN A CA 1
ATOM 2426 C C . GLN A 1 300 ? -12.503 -28.863 47.573 1.00 65.94 300 GLN A C 1
ATOM 2428 O O . GLN A 1 300 ? -12.228 -29.302 48.684 1.00 65.94 300 GLN A O 1
ATOM 2433 N N . THR A 1 301 ? -11.848 -29.284 46.487 1.00 56.56 301 THR A N 1
ATOM 2434 C CA . THR A 1 301 ? -10.701 -30.203 46.567 1.00 56.56 301 THR A CA 1
ATOM 2435 C C . THR A 1 301 ? -9.415 -29.400 46.768 1.00 56.56 301 THR A C 1
ATOM 2437 O O . THR A 1 301 ? -8.996 -28.668 45.871 1.00 56.56 301 THR A O 1
ATOM 2440 N N . SER A 1 302 ? -8.784 -29.526 47.937 1.00 72.12 302 SER A N 1
ATOM 2441 C CA . SER A 1 302 ? -7.483 -28.914 48.221 1.00 72.12 302 SER A CA 1
ATOM 2442 C C . SER A 1 302 ? -6.360 -29.630 47.459 1.00 72.12 302 SER A C 1
ATOM 2444 O O . SER A 1 302 ? -6.332 -30.854 47.335 1.00 72.12 302 SER A O 1
ATOM 2446 N N . PHE A 1 303 ? -5.436 -28.853 46.892 1.00 74.88 303 PHE A N 1
ATOM 2447 C CA . PHE A 1 303 ? -4.319 -29.352 46.090 1.00 74.88 303 PHE A CA 1
ATOM 2448 C C . PHE A 1 303 ? -3.256 -30.006 46.991 1.00 74.88 303 PHE A C 1
ATOM 2450 O O . PHE A 1 303 ? -2.575 -29.317 47.741 1.00 74.88 303 PHE A O 1
ATOM 2457 N N . GLN A 1 304 ? -3.110 -31.332 46.906 1.00 78.56 304 GLN A N 1
ATOM 2458 C CA . GLN A 1 304 ? -2.172 -32.147 47.705 1.00 78.56 304 GLN A CA 1
ATOM 2459 C C . GLN A 1 304 ? -0.794 -32.349 47.029 1.00 78.56 304 GLN A C 1
ATOM 2461 O O . GLN A 1 304 ? -0.040 -33.253 47.384 1.00 78.56 304 GLN A O 1
ATOM 2466 N N . GLY A 1 305 ? -0.452 -31.549 46.013 1.00 85.81 305 GLY A N 1
ATOM 2467 C CA . GLY A 1 305 ? 0.806 -31.698 45.276 1.00 85.81 305 GLY A CA 1
ATOM 2468 C C . GLY A 1 305 ? 1.996 -31.062 46.001 1.00 85.81 305 GLY A C 1
ATOM 2469 O O . GLY A 1 305 ? 1.974 -29.868 46.294 1.00 85.81 305 GLY A O 1
ATOM 2470 N N . LYS A 1 306 ? 3.064 -31.834 46.241 1.00 78.94 306 LYS A N 1
ATOM 2471 C CA . LYS A 1 306 ? 4.351 -31.306 46.727 1.00 78.94 306 LYS A CA 1
ATOM 2472 C C . LYS A 1 306 ? 5.053 -30.540 45.601 1.00 78.94 306 LYS A C 1
ATOM 2474 O O . LYS A 1 306 ? 5.215 -31.056 44.497 1.00 78.94 306 LYS A O 1
ATOM 2479 N N . LYS A 1 307 ? 5.445 -29.295 45.876 1.00 79.50 307 LYS A N 1
ATOM 2480 C CA . LYS A 1 307 ? 6.137 -28.411 44.930 1.00 79.50 307 LYS A CA 1
ATOM 2481 C C . LYS A 1 307 ? 7.601 -28.855 44.819 1.00 79.50 307 LYS A C 1
ATOM 2483 O O . LYS A 1 307 ? 8.305 -28.850 45.822 1.00 79.50 307 LYS A O 1
ATOM 2488 N N . VAL A 1 308 ? 8.038 -29.252 43.626 1.00 78.25 308 VAL A N 1
ATOM 2489 C CA . VAL A 1 308 ? 9.451 -29.552 43.339 1.00 78.25 308 VAL A CA 1
ATOM 2490 C C . VAL A 1 308 ? 10.181 -28.225 43.126 1.00 78.25 308 VAL A C 1
ATOM 2492 O O . VAL A 1 308 ? 9.751 -27.418 42.300 1.00 78.25 308 VAL A O 1
ATOM 2495 N N . VAL A 1 309 ? 11.241 -27.988 43.896 1.00 78.25 309 VAL A N 1
ATOM 2496 C CA . VAL A 1 309 ? 12.207 -26.902 43.675 1.00 78.25 309 VAL A CA 1
ATOM 2497 C C . VAL A 1 309 ? 13.439 -27.544 43.044 1.00 78.25 309 VAL A C 1
ATOM 2499 O O . VAL A 1 309 ? 13.831 -28.629 43.464 1.00 78.25 309 VAL A O 1
ATOM 2502 N N . PHE A 1 310 ? 13.9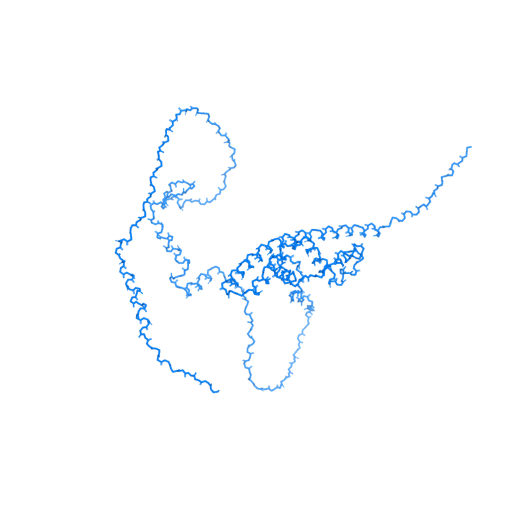77 -26.926 41.998 1.00 70.19 310 PHE A N 1
ATOM 2503 C CA . PHE A 1 310 ? 15.222 -27.351 41.361 1.00 70.19 310 PHE A CA 1
ATOM 2504 C C . PHE A 1 310 ? 16.344 -26.442 41.871 1.00 70.19 310 PHE A C 1
ATOM 2506 O O . PHE A 1 310 ? 16.163 -25.221 41.835 1.00 70.19 310 PHE A O 1
ATOM 2513 N N . ASP A 1 311 ? 17.426 -27.053 42.357 1.00 61.25 311 ASP A N 1
ATOM 2514 C CA . ASP A 1 311 ? 18.692 -26.397 42.721 1.00 61.25 311 ASP A CA 1
ATOM 2515 C C . ASP A 1 311 ? 19.538 -26.072 41.477 1.00 61.25 311 ASP A C 1
ATOM 2517 O O . ASP A 1 311 ? 19.448 -26.833 40.481 1.00 61.25 311 ASP A O 1
#

Organism: Trichophyton rubrum (strain AT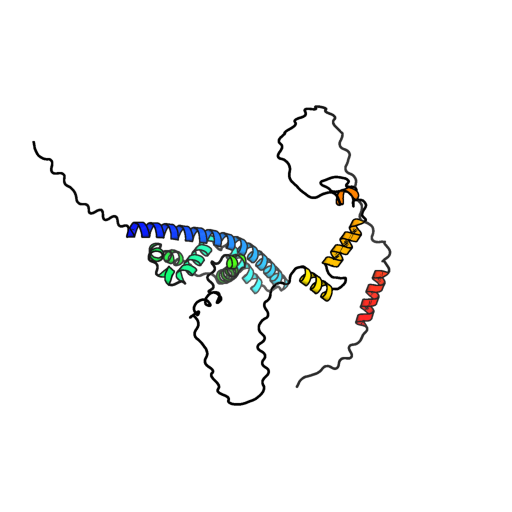CC MYA-4607 / CBS 118892) (NCBI:txid559305)

Foldseek 3Di:
DDDPPDPPPPPVPPPPVVVVVLVVVLVVVVVVLLVQLVLQLVLLVVLLVVVLVVLVVVLVVCVVVVPPVSNVLSVLLNVLSVPDDSSLLSSLVSLVVQCVDPVSVPDPSNVVNPSVVSNPPDDDDDPSNVVNSVSSCVDPSNVVSPDPPPPPVPPPPDPDDDDDDDDDDDDDDDDDDDDPPPPPDPPPPDPDDPVVVQVVQCVVQPCHRPVNVVVVVVVVVCPDPCVQQDPVPGGHDPVVVPDDDDDDDDDDDDDDDDDDDDDDDDDDDDDDDDDDDDDPPDPDDVVVVVVVVVVVVVVPDDDPDDDDDDD

Nearest PDB structures (foldseek):
  3s84-assembly1_A  TM=4.008E-01  e=9.207E+00  Homo sapiens

pLDDT: mean 71.89, std 20.69, range [30.94, 96.0]

Secondary structure (DSSP, 8-state):
----------------HHHHHHHHHHHHHHHHHHHHHHHHHHHHHHHHHHHHHHHHHHHHHHHHHT-HHHHHHHHHHHHHHHH--HHHHHHHHHHHHHHHSHHHHT-HHHHHTTTTTTTTTPPPPPHHHHHHHHHHHTSHHHHTTS-S-S--TTS---S----------------------------------HHHHHHHHHHHHGGG-HHHHHHHHHHHHTTSTTTTEETTTEE--GGGGG--------------------------PPPPPPPPPPPS-SPPPHHHHHHHHHHHHHHSS---PPPPPP-

InterPro domains:
  IPR015158 Bud22 domain [PF09073] (34-142)
  IPR015158 Bud22 domain [PF09073] (163-311)
  IPR037393 Bud22/Serum response factor-binding protein 1 [PTHR23325] (184-311)

Mean predicted aligned error: 22.27 Å

Solvent-accessible surface area (backbone atoms only — not comparable to full-atom values): 20283 Å² total; per-residue (Å²): 134,84,80,77,79,74,82,76,75,81,71,80,74,72,72,59,59,66,58,55,50,49,51,53,52,34,53,51,50,52,52,52,49,54,52,50,26,54,56,42,27,57,25,49,57,54,31,50,54,54,51,50,55,51,48,55,54,51,44,53,50,28,60,74,70,64,41,63,69,62,35,51,55,48,49,46,29,52,50,35,64,67,71,54,58,53,60,63,51,27,41,47,50,52,50,52,55,44,54,70,37,61,80,50,46,72,30,67,55,48,54,73,65,43,55,69,65,76,53,70,84,64,74,85,72,50,72,41,39,51,56,44,51,54,53,42,61,70,26,67,59,37,58,74,62,52,72,94,76,70,88,65,93,80,79,84,82,85,86,85,82,80,81,92,80,81,89,81,89,85,88,81,91,82,87,89,82,90,77,96,72,75,80,81,70,80,73,79,84,68,80,67,54,72,67,57,47,49,53,52,38,37,73,74,43,48,82,70,18,67,67,57,46,49,51,54,50,51,59,62,52,58,70,41,96,61,67,37,55,43,96,89,73,42,80,50,60,83,72,67,79,75,65,76,83,89,76,90,87,78,96,69,90,74,91,77,87,77,91,75,91,76,93,72,91,77,79,85,77,80,82,81,83,78,84,77,85,82,74,86,83,65,79,79,57,71,72,52,62,54,55,51,53,57,51,56,60,63,72,68,64,78,85,86,73,83,82,85,82,85,134

Sequence (311 aa):
MAKRKRDVSEEDGSYNWGDKKLRIQRLRLDQTVQHGVVLLHRALKVARGFERQKLGRREKAARQESDRMLLNRRLNEVEALKALDLHKTAERYLIKQMAKTKRIAESPVFIHLKLAERISNEEKKSDAEANVSARLFNSNPMLLRQCPQSPNKSLLRLQHSSPTLMGGYWSGSESEPEQDYTPTIPERKNRMGQQARRKLWEKKYGSNARHIQKQAKEQAQGKNRDSGWDLRRGATTQEDTRGRYGRNKIRGSQRKEATGSNTAQVQALPPTPKPTPLTNDRPLHPSWQAAIKRKESKTQTSFQGKKVVFD

Radius of gyration: 38.19 Å; Cα contacts (8 Å, |Δi|>4): 116; chains: 1; bounding box: 97×70×123 Å